Protein AF-0000000078254237 (afdb_homodimer)

InterPro domains:
  IPR004046 Glutathione S-transferase, C-terminal [PF14497] (49-131)
  IPR010987 Glutathione S-transferase, C-terminal-like [PS50405] (1-138)
  IPR036282 Glutathione S-transferase, C-terminal domain superfamily [SSF47616] (54-134)
  IPR050213 Glutathione S-transferase superfamily [PTHR11571] (55-134)

Organism: Caenorhabditis remanei (NCBI:txid31234)

Solvent-accessible surface area (backbone atoms only — not comparable to full-atom values): 15406 Å² total; per-residue (Å²): 124,76,42,64,46,82,91,69,73,31,46,28,40,74,77,50,100,86,42,70,40,65,17,56,57,53,42,49,48,52,50,29,55,74,71,61,20,48,54,93,43,72,68,44,34,51,49,33,64,69,54,24,38,67,60,47,40,43,68,71,26,48,48,57,50,51,49,52,50,39,58,65,32,55,92,48,93,34,70,50,80,93,44,80,30,43,31,41,54,42,41,51,54,50,52,53,54,48,37,60,56,36,54,84,61,80,46,69,88,34,63,58,51,49,51,51,50,54,56,53,59,64,35,78,84,48,32,59,68,65,53,49,60,63,49,50,49,98,125,80,40,66,50,74,94,66,79,31,48,31,40,74,77,51,100,85,42,70,39,66,17,55,58,53,41,49,50,53,51,28,55,72,69,62,19,47,54,93,43,72,68,44,33,50,49,31,63,70,55,24,38,66,60,48,40,43,66,70,26,49,49,56,49,50,51,52,51,41,58,65,33,56,93,49,93,36,70,49,81,94,44,82,30,44,30,43,53,42,40,52,54,50,53,53,54,49,37,59,55,35,54,83,61,80,46,69,89,33,62,59,50,48,50,50,48,54,56,54,60,64,36,79,86,47,32,59,66,63,52,50,58,63,46,51,50,99

Secondary structure (DSSP, 8-state):
--EE-STT--EEEE-SSS-EEESHHHHHHHHHHHTTTT-SSHHHHHHHHHH-HHHHHIIIIIHHHHHHHHHHHTT-SSSSTTS--HHHHHHHHHHHHHHHHS-GGGGTT-HHHHHHHHHHHT-TTTHHHHHHHHHT--/--EE-STT--EEEE-SSS-EEESHHHHHHHHHHHTTTT-SSHHHHHHHHHH-HHHHHIIIIIHHHHHHHHHHHTT-SSSSTTS--HHHHHHHHHHHHHHHHS-GGGGTT-HHHHHHHHHHHT-TTTHHHHHHHHHTT-

Radius of gyration: 19.79 Å; Cα contacts (8 Å, |Δi|>4): 311; chains: 2; bounding box: 40×59×44 Å

Sequence (276 aa):
MAGFNDDTKLPVMKINDTRTIIGVIDICRHIALQYGLYGSSSGDQEAIDEKECWNVFKEESLFPLLRKYEELLGEQRFMVGTQYSWADIALIEFLTRCQQCYDSFYLAHFERLRTFCQVFESLPHIRPYIQGRSDSFFMAGFNDDTKLPVMKINDTRTIIGVIDICRHIALQYGLYGSSSGDQEAIDEKECWNVFKEESLFPLLRKYEELLGEQRFMVGTQYSWADIALIEFLTRCQQCYDSFYLAHFERLRTFCQVFESLPHIRPYIQGRSDSFF

pLDDT: mean 81.09, std 18.87, range [22.78, 97.62]

Nearest PDB structures (foldseek):
  4bl7-assembly1_B  TM=4.835E-01  e=1.055E-04  Homo sapiens
  4bvx-assembly1_B  TM=4.814E-01  e=1.187E-04  Homo sapiens
  5aix-assembly2_D  TM=5.923E-01  e=6.190E-03  Homo sapiens
  5bmu-assembly1_A  TM=4.803E-01  e=1.793E-03  Homo sapiens
  3ee2-assembly1_B  TM=5.985E-01  e=1.117E-02  Homo sapiens

Foldseek 3Di:
DQDCDDDLSWTWDDPDPVDIDTFPVRVVVVVCVVVCNCDDDPVSNVVCVVVVVVVCCLVPPVVVVLVVVLVCCPVHLESDDDDHDPVLVVLLVVVLVVSHHDPPCSCVPRVSSVVSNVVQCPDVVCVCVSVVVSPVVD/DQDCDDDLSWTWDDPDPVDIDTFPVRVVVVVCVVVCNCDDDPVSNVVCVVVVVVVCCLVPPVVVVLVVVLVCCPVHLESDDDDHDPVLVVLLVVVLVVSHGDPPCSCVVRVSVVVSNVVQCPDVVCVCVSVVVSPVVD

Structure (mmCIF, N/CA/C/O backbone):
data_AF-0000000078254237-model_v1
#
loop_
_entity.id
_entity.type
_entity.pdbx_description
1 polymer 'Uncharacterized protein'
#
loop_
_atom_site.group_PDB
_atom_site.id
_atom_site.type_symbol
_atom_site.label_atom_id
_atom_site.label_alt_id
_atom_site.label_comp_id
_atom_site.label_asym_id
_atom_site.label_entity_id
_atom_site.label_seq_id
_atom_site.pdbx_PDB_ins_code
_atom_site.Cartn_x
_atom_site.Cartn_y
_atom_site.Cartn_z
_atom_site.occupancy
_atom_site.B_iso_or_equiv
_atom_site.auth_seq_id
_atom_site.auth_comp_id
_atom_site.auth_asym_id
_atom_site.auth_atom_id
_atom_site.pdbx_PDB_model_num
ATOM 1 N N . MET A 1 1 ? -24.922 11.547 1.159 1 26.97 1 MET A N 1
ATOM 2 C CA . MET A 1 1 ? -24.875 10.117 1.456 1 26.97 1 MET A CA 1
ATOM 3 C C . MET A 1 1 ? -23.672 9.461 0.768 1 26.97 1 MET A C 1
ATOM 5 O O . MET A 1 1 ? -23.578 9.477 -0.46 1 26.97 1 MET A O 1
ATOM 9 N N . ALA A 1 2 ? -22.453 9.664 1.246 1 38.19 2 ALA A N 1
ATOM 10 C CA . ALA A 1 2 ? -21.25 9.078 0.694 1 38.19 2 ALA A CA 1
ATOM 11 C C . ALA A 1 2 ? -21.406 7.574 0.498 1 38.19 2 ALA A C 1
ATOM 13 O O . ALA A 1 2 ? -21.609 6.832 1.463 1 38.19 2 ALA A O 1
ATOM 14 N N . GLY A 1 3 ? -22.234 7.113 -0.48 1 38.12 3 GLY A N 1
ATOM 15 C CA . GLY A 1 3 ? -22.578 5.715 -0.696 1 38.12 3 GLY A CA 1
ATOM 16 C C . GLY A 1 3 ? -21.531 4.977 -1.527 1 38.12 3 GLY A C 1
ATOM 17 O O . GLY A 1 3 ? -20.641 5.594 -2.098 1 38.12 3 GLY A O 1
ATOM 18 N N . PHE A 1 4 ? -21.109 3.781 -1.078 1 41.78 4 PHE A N 1
ATOM 19 C CA . PHE A 1 4 ? -20.328 2.842 -1.877 1 41.78 4 PHE A CA 1
ATOM 20 C C . PHE A 1 4 ? -21.031 2.545 -3.197 1 41.78 4 PHE A C 1
ATOM 22 O O . PHE A 1 4 ? -22.234 2.281 -3.221 1 41.78 4 PHE A O 1
ATOM 29 N N . ASN A 1 5 ? -20.906 3.371 -4.035 1 39.09 5 ASN A N 1
ATOM 30 C CA . ASN A 1 5 ? -21.562 2.926 -5.266 1 39.09 5 ASN A CA 1
ATOM 31 C C . ASN A 1 5 ? -21.141 1.505 -5.633 1 39.09 5 ASN A C 1
ATOM 33 O O . ASN A 1 5 ? -20.156 0.981 -5.105 1 39.09 5 ASN A O 1
ATOM 37 N N . ASP A 1 6 ? -21.625 1.043 -6.91 1 40.09 6 ASP A N 1
ATOM 38 C CA . ASP A 1 6 ? -21.672 -0.323 -7.426 1 40.09 6 ASP A CA 1
ATOM 39 C C . ASP A 1 6 ? -20.312 -1.004 -7.316 1 40.09 6 ASP A C 1
ATOM 41 O O . ASP A 1 6 ? -19.938 -1.488 -6.246 1 40.09 6 ASP A O 1
ATOM 45 N N . ASP A 1 7 ? -19.609 -1.24 -8.531 1 41.56 7 ASP A N 1
ATOM 46 C CA . ASP A 1 7 ? -18.688 -2.289 -8.953 1 41.56 7 ASP A CA 1
ATOM 47 C C . ASP A 1 7 ? -17.328 -2.115 -8.305 1 41.56 7 ASP A C 1
ATOM 49 O O . ASP A 1 7 ? -16.484 -3.021 -8.359 1 41.56 7 ASP A O 1
ATOM 53 N N . THR A 1 8 ? -16.891 -0.895 -8.047 1 49.12 8 THR A N 1
ATOM 54 C CA . THR A 1 8 ? -15.461 -0.692 -7.812 1 49.12 8 THR A CA 1
ATOM 55 C C . THR A 1 8 ? -15.156 -0.678 -6.316 1 49.12 8 THR A C 1
ATOM 57 O O . THR A 1 8 ? -13.992 -0.676 -5.914 1 49.12 8 THR A O 1
ATOM 60 N N . LYS A 1 9 ? -16.156 -1.091 -5.52 1 57.56 9 LYS A N 1
ATOM 61 C CA . LYS A 1 9 ? -16.047 -1.201 -4.07 1 57.56 9 LYS A CA 1
ATOM 62 C C . LYS A 1 9 ? -15.375 0.035 -3.475 1 57.56 9 LYS A C 1
ATOM 64 O O . LYS A 1 9 ? -14.859 -0.008 -2.354 1 57.56 9 LYS A O 1
ATOM 69 N N . LEU A 1 10 ? -15.305 1.117 -4.395 1 66 10 LEU A N 1
ATOM 70 C CA . LEU A 1 10 ? -14.664 2.305 -3.836 1 66 10 LEU A CA 1
ATOM 71 C C . LEU A 1 10 ? -15.711 3.309 -3.359 1 66 10 LEU A C 1
ATOM 73 O O . LEU A 1 10 ? -16.797 3.406 -3.938 1 66 10 LEU A O 1
ATOM 77 N N . PRO A 1 11 ? -15.484 4.055 -2.369 1 71.25 11 PRO A N 1
ATOM 78 C CA . PRO A 1 11 ? -16.375 5.121 -1.907 1 71.25 11 PRO A CA 1
ATOM 79 C C . PRO A 1 11 ? -16.609 6.195 -2.967 1 71.25 11 PRO A C 1
ATOM 81 O O . PRO A 1 11 ? -15.703 6.512 -3.738 1 71.25 11 PRO A O 1
ATOM 84 N N . VAL A 1 12 ? -17.875 6.656 -3.123 1 75.12 12 VAL A N 1
ATOM 85 C CA . VAL A 1 12 ? -18.234 7.668 -4.113 1 75.12 12 VAL A CA 1
ATOM 86 C C . VAL A 1 12 ? -18.891 8.859 -3.416 1 75.12 12 VAL A C 1
ATOM 88 O O . VAL A 1 12 ? -19.688 8.688 -2.486 1 75.12 12 VAL A O 1
ATOM 91 N N . MET A 1 13 ? -18.375 9.984 -3.793 1 79.94 13 MET A N 1
ATOM 92 C CA . MET A 1 13 ? -18.969 11.219 -3.297 1 79.94 13 MET A CA 1
ATOM 93 C C . MET A 1 13 ? -19.531 12.055 -4.445 1 79.94 13 MET A C 1
ATOM 95 O O . MET A 1 13 ? -18.797 12.445 -5.352 1 79.94 13 MET A O 1
ATOM 99 N N . LYS A 1 14 ? -20.938 12.25 -4.355 1 83.81 14 LYS A N 1
ATOM 100 C CA . LYS A 1 14 ? -21.578 13.117 -5.34 1 83.81 14 LYS A CA 1
ATOM 101 C C . LYS A 1 14 ? -21.422 14.594 -4.961 1 83.81 14 LYS A C 1
ATOM 103 O O . LYS A 1 14 ? -21.812 14.992 -3.861 1 83.81 14 LYS A O 1
ATOM 108 N N . ILE A 1 15 ? -20.672 15.312 -5.758 1 81.62 15 ILE A N 1
ATOM 109 C CA . ILE A 1 15 ? -20.453 16.734 -5.484 1 81.62 15 ILE A CA 1
ATOM 110 C C . ILE A 1 15 ? -21.641 17.531 -5.992 1 81.62 15 ILE A C 1
ATOM 112 O O . ILE A 1 15 ? -22.172 18.406 -5.285 1 81.62 15 ILE A O 1
ATOM 116 N N . ASN A 1 16 ? -21.984 17.281 -7.207 1 84.88 16 ASN A N 1
ATOM 117 C CA . ASN A 1 16 ? -23.172 17.844 -7.836 1 84.88 16 ASN A CA 1
ATOM 118 C C . ASN A 1 16 ? -23.719 16.922 -8.922 1 84.88 16 ASN A C 1
ATOM 120 O O . ASN A 1 16 ? -23.344 15.75 -8.992 1 84.88 16 ASN A O 1
ATOM 124 N N . ASP A 1 17 ? -24.688 17.406 -9.688 1 83.69 17 ASP A N 1
ATOM 125 C CA . ASP A 1 17 ? -25.391 16.578 -10.656 1 83.69 17 ASP A CA 1
ATOM 126 C C . ASP A 1 17 ? -24.438 16.078 -11.742 1 83.69 17 ASP A C 1
ATOM 128 O O . ASP A 1 17 ? -24.672 15.039 -12.359 1 83.69 17 ASP A O 1
ATOM 132 N N . THR A 1 18 ? -23.266 16.781 -11.852 1 85.25 18 THR A N 1
ATOM 133 C CA . THR A 1 18 ? -22.438 16.469 -13 1 85.25 18 THR A CA 1
ATOM 134 C C . THR A 1 18 ? -21.062 15.953 -12.555 1 85.25 18 THR A C 1
ATOM 136 O O . THR A 1 18 ? -20.281 15.461 -13.367 1 85.25 18 THR A O 1
ATOM 139 N N . ARG A 1 19 ? -20.828 16.125 -11.25 1 84.75 19 ARG A N 1
ATOM 140 C CA . ARG A 1 19 ? -19.469 15.773 -10.82 1 84.75 19 ARG A CA 1
ATOM 141 C C . ARG A 1 19 ? -19.5 14.766 -9.68 1 84.75 19 ARG A C 1
ATOM 143 O O . ARG A 1 19 ? -20.188 14.984 -8.672 1 84.75 19 ARG A O 1
ATOM 150 N N . THR A 1 20 ? -18.891 13.672 -9.945 1 85.88 20 THR A N 1
ATOM 151 C CA . THR A 1 20 ? -18.719 12.641 -8.922 1 85.88 20 THR A CA 1
ATOM 152 C C . THR A 1 20 ? -17.234 12.344 -8.688 1 85.88 20 THR A C 1
ATOM 154 O O . THR A 1 20 ? -16.453 12.297 -9.641 1 85.88 20 THR A O 1
ATOM 157 N N . ILE A 1 21 ? -16.906 12.359 -7.457 1 81.81 21 ILE A N 1
ATOM 158 C CA . ILE A 1 21 ? -15.547 11.992 -7.086 1 81.81 21 ILE A CA 1
ATOM 159 C C . ILE A 1 21 ? -15.508 10.531 -6.637 1 81.81 21 ILE A C 1
ATOM 161 O O . ILE A 1 21 ? -16.344 10.102 -5.832 1 81.81 21 ILE A O 1
ATOM 165 N N . ILE A 1 22 ? -14.57 9.836 -7.266 1 76.69 22 ILE A N 1
ATOM 166 C CA . ILE A 1 22 ? -14.469 8.414 -6.953 1 76.69 22 ILE A CA 1
ATOM 167 C C . ILE A 1 22 ? -13.125 8.133 -6.289 1 76.69 22 ILE A C 1
ATOM 169 O O . ILE A 1 22 ? -12.078 8.555 -6.785 1 76.69 22 ILE A O 1
ATOM 173 N N . GLY A 1 23 ? -13.203 7.457 -5.125 1 79.38 23 GLY A N 1
ATOM 174 C CA . GLY A 1 23 ? -11.992 7.016 -4.453 1 79.38 23 GLY A CA 1
ATOM 175 C C . GLY A 1 23 ? -11.719 7.758 -3.158 1 79.38 23 GLY A C 1
ATOM 176 O O . GLY A 1 23 ? -11.945 8.969 -3.072 1 79.38 23 GLY A O 1
ATOM 177 N N . VAL A 1 24 ? -11.203 7.062 -2.273 1 75.56 24 VAL A N 1
ATOM 178 C CA . VAL A 1 24 ? -11.008 7.582 -0.924 1 75.56 24 VAL A CA 1
ATOM 179 C C . VAL A 1 24 ? -10 8.727 -0.953 1 75.56 24 VAL A C 1
ATOM 181 O O . VAL A 1 24 ? -10.203 9.758 -0.303 1 75.56 24 VAL A O 1
ATOM 184 N N . ILE A 1 25 ? -8.969 8.617 -1.79 1 83.62 25 ILE A N 1
ATOM 185 C CA . ILE A 1 25 ? -7.906 9.609 -1.831 1 83.62 25 ILE A CA 1
ATOM 186 C C . ILE A 1 25 ? -8.422 10.891 -2.48 1 83.62 25 ILE A C 1
ATOM 188 O O . ILE A 1 25 ? -8.211 11.992 -1.953 1 83.62 25 ILE A O 1
ATOM 192 N N . ASP A 1 26 ? -9.117 10.742 -3.494 1 83.94 26 ASP A N 1
ATOM 193 C CA . ASP A 1 26 ? -9.648 11.906 -4.203 1 83.94 26 ASP A CA 1
ATOM 194 C C . ASP A 1 26 ? -10.734 12.602 -3.389 1 83.94 26 ASP A C 1
ATOM 196 O O . ASP A 1 26 ? -10.82 13.828 -3.383 1 83.94 26 ASP A O 1
ATOM 200 N N . ILE A 1 27 ? -11.516 11.812 -2.809 1 83.12 27 ILE A N 1
ATOM 201 C CA . ILE A 1 27 ? -12.555 12.359 -1.943 1 83.12 27 ILE A CA 1
ATOM 202 C C . ILE A 1 27 ? -11.914 13.141 -0.796 1 83.12 27 ILE A C 1
ATOM 204 O O . ILE A 1 27 ? -12.297 14.281 -0.518 1 83.12 27 ILE A O 1
ATOM 208 N N . CYS A 1 28 ? -10.945 12.57 -0.192 1 83.56 28 CYS A N 1
ATOM 209 C CA . CYS A 1 28 ? -10.25 13.219 0.914 1 83.56 28 CYS A CA 1
ATOM 210 C C . CYS A 1 28 ? -9.57 14.508 0.455 1 83.56 28 CYS A C 1
ATOM 212 O O . CYS A 1 28 ? -9.609 15.516 1.159 1 83.56 28 CYS A O 1
ATOM 214 N N . ARG A 1 29 ? -9.055 14.414 -0.656 1 86.81 29 ARG A N 1
ATOM 215 C CA . ARG A 1 29 ? -8.414 15.609 -1.203 1 86.81 29 ARG A CA 1
ATOM 216 C C . ARG A 1 29 ? -9.438 16.719 -1.427 1 86.81 29 ARG A C 1
ATOM 218 O O . ARG A 1 29 ? -9.172 17.891 -1.111 1 86.81 29 ARG A O 1
ATOM 225 N N . HIS A 1 30 ? -10.5 16.328 -1.992 1 87.81 30 HIS A N 1
ATOM 226 C CA . HIS A 1 30 ? -11.562 17.297 -2.24 1 87.81 30 HIS A CA 1
ATOM 227 C C . HIS A 1 30 ? -12.039 17.938 -0.94 1 87.81 30 HIS A C 1
ATOM 229 O O . HIS A 1 30 ? -12.219 19.156 -0.874 1 87.81 30 HIS A O 1
ATOM 235 N N . ILE A 1 31 ? -12.258 17.188 0.005 1 85.06 31 ILE A N 1
ATOM 236 C CA . ILE A 1 31 ? -12.695 17.672 1.312 1 85.06 31 ILE A CA 1
ATOM 237 C C . ILE A 1 31 ? -11.641 18.594 1.91 1 85.06 31 ILE A C 1
ATOM 239 O O . ILE A 1 31 ? -11.961 19.641 2.465 1 85.06 31 ILE A O 1
ATOM 243 N N . ALA A 1 32 ? -10.414 18.219 1.794 1 85.38 32 ALA A N 1
ATOM 244 C CA . ALA A 1 32 ? -9.32 19.047 2.295 1 85.38 32 ALA A CA 1
ATOM 245 C C . ALA A 1 32 ? -9.32 20.422 1.631 1 85.38 32 ALA A C 1
ATOM 247 O O . ALA A 1 32 ? -9.078 21.438 2.289 1 85.38 32 ALA A O 1
ATOM 248 N N . LEU A 1 33 ? -9.57 20.422 0.386 1 84.44 33 LEU A N 1
ATOM 249 C CA . LEU A 1 33 ? -9.656 21.688 -0.353 1 84.44 33 LEU A CA 1
ATOM 250 C C . LEU A 1 33 ? -10.773 22.562 0.199 1 84.44 33 LEU A C 1
ATOM 252 O O . LEU A 1 33 ? -10.602 23.766 0.353 1 84.44 33 LEU A O 1
ATOM 256 N N . GLN A 1 34 ? -11.805 21.953 0.549 1 87.06 34 GLN A N 1
ATOM 257 C CA . GLN A 1 34 ? -12.969 22.688 1.024 1 87.06 34 GLN A CA 1
ATOM 258 C C . GLN A 1 34 ? -12.75 23.219 2.439 1 87.06 34 GLN A C 1
ATOM 260 O O . GLN A 1 34 ? -13.297 24.25 2.812 1 87.06 34 GLN A O 1
ATOM 265 N N . TYR A 1 35 ? -11.961 22.594 3.119 1 88 35 TYR A N 1
ATOM 266 C CA . TYR A 1 35 ? -11.773 22.953 4.523 1 88 35 TYR A CA 1
ATOM 267 C C . TYR A 1 35 ? -10.523 23.797 4.707 1 88 35 TYR A C 1
ATOM 269 O O . TYR A 1 35 ? -10.062 24 5.832 1 88 35 TYR A O 1
ATOM 277 N N . GLY A 1 36 ? -9.859 24.234 3.672 1 87.75 36 GLY A N 1
ATOM 278 C CA . GLY A 1 36 ? -8.742 25.156 3.748 1 87.75 36 GLY A CA 1
ATOM 279 C C . GLY A 1 36 ? -7.434 24.484 4.117 1 87.75 36 GLY A C 1
ATOM 280 O O . GLY A 1 36 ? -6.543 25.109 4.684 1 87.75 36 GLY A O 1
ATOM 281 N N . LEU A 1 37 ? -7.336 23.281 3.803 1 91.12 37 LEU A N 1
ATOM 282 C CA . LEU A 1 37 ? -6.148 22.516 4.16 1 91.12 37 LEU A CA 1
ATOM 283 C C . LEU A 1 37 ? -5.188 22.422 2.98 1 91.12 37 LEU A C 1
ATOM 285 O O . LEU A 1 37 ? -4.297 21.562 2.973 1 91.12 37 LEU A O 1
ATOM 289 N N . TYR A 1 38 ? -5.371 23.219 2.002 1 90.06 38 TYR A N 1
ATOM 290 C CA . TYR A 1 38 ? -4.508 23.172 0.827 1 90.06 38 TYR A CA 1
ATOM 291 C C . TYR A 1 38 ? -3.568 24.375 0.78 1 90.06 38 TYR A C 1
ATOM 293 O O . TYR A 1 38 ? -2.98 24.656 -0.262 1 90.06 38 TYR A O 1
ATOM 301 N N . GLY A 1 39 ? -3.414 25 1.914 1 85.81 39 GLY A N 1
ATOM 302 C CA . GLY A 1 39 ? -2.482 26.109 1.987 1 85.81 39 GLY A CA 1
ATOM 303 C C . GLY A 1 39 ? -3.111 27.438 1.612 1 85.81 39 GLY A C 1
ATOM 304 O O . GLY A 1 39 ? -4.199 27.484 1.033 1 85.81 39 GLY A O 1
ATOM 305 N N . SER A 1 40 ? -2.381 28.531 1.976 1 85.38 40 SER A N 1
ATOM 306 C CA . SER A 1 40 ? -2.93 29.875 1.792 1 85.38 40 SER A CA 1
ATOM 307 C C . SER A 1 40 ? -2.264 30.578 0.62 1 85.38 40 SER A C 1
ATOM 309 O O . SER A 1 40 ? -2.736 31.625 0.174 1 85.38 40 SER A O 1
ATOM 311 N N . SER A 1 41 ? -1.188 30.031 0.036 1 91.38 41 SER A N 1
ATOM 312 C CA . SER A 1 41 ? -0.454 30.641 -1.068 1 91.38 41 SER A CA 1
ATOM 313 C C . SER A 1 41 ? -0.262 29.656 -2.217 1 91.38 41 SER A C 1
ATOM 315 O O . SER A 1 41 ? -0.383 28.438 -2.027 1 91.38 41 SER A O 1
ATOM 317 N N . SER A 1 42 ? -0.003 30.266 -3.402 1 91.94 42 SER A N 1
ATOM 318 C CA . SER A 1 42 ? 0.291 29.422 -4.551 1 91.94 42 SER A CA 1
ATOM 319 C C . SER A 1 42 ? 1.524 28.562 -4.305 1 91.94 42 SER A C 1
ATOM 321 O O . SER A 1 42 ? 1.579 27.406 -4.734 1 91.94 42 SER A O 1
ATOM 323 N N . GLY A 1 43 ? 2.463 29.156 -3.631 1 93.75 43 GLY A N 1
ATOM 324 C CA . GLY A 1 43 ? 3.656 28.406 -3.279 1 93.75 43 GLY A CA 1
ATOM 325 C C . GLY A 1 43 ? 3.373 27.219 -2.367 1 93.75 43 GLY A C 1
ATOM 326 O O . GLY A 1 43 ? 3.889 26.125 -2.586 1 93.75 43 GLY A O 1
ATOM 327 N N . ASP A 1 44 ? 2.504 27.453 -1.42 1 92.88 44 ASP A N 1
ATOM 328 C CA . ASP A 1 44 ? 2.115 26.375 -0.509 1 92.88 44 ASP A CA 1
ATOM 329 C C . ASP A 1 44 ? 1.362 25.281 -1.249 1 92.88 44 ASP A C 1
ATOM 331 O O . ASP A 1 44 ? 1.604 24.094 -1.018 1 92.88 44 ASP A O 1
ATOM 335 N N . GLN A 1 45 ? 0.484 25.703 -2.092 1 92.12 45 GLN A N 1
ATOM 336 C CA . GLN A 1 45 ? -0.326 24.75 -2.838 1 92.12 45 GLN A CA 1
ATOM 337 C C . GLN A 1 45 ? 0.546 23.859 -3.719 1 92.12 45 GLN A C 1
ATOM 339 O O . GLN A 1 45 ? 0.335 22.656 -3.789 1 92.12 45 GLN A O 1
ATOM 344 N N . GLU A 1 46 ? 1.492 24.469 -4.34 1 94.62 46 GLU A N 1
ATOM 345 C CA . GLU A 1 46 ? 2.424 23.703 -5.164 1 94.62 46 GLU A CA 1
ATOM 346 C C . GLU A 1 46 ? 3.234 22.719 -4.32 1 94.62 46 GLU A C 1
ATOM 348 O O . GLU A 1 46 ? 3.443 21.578 -4.723 1 94.62 46 GLU A O 1
ATOM 353 N N . ALA A 1 47 ? 3.664 23.203 -3.238 1 95.69 47 ALA A N 1
ATOM 354 C CA . ALA A 1 47 ? 4.445 22.359 -2.34 1 95.69 47 ALA A CA 1
ATOM 355 C C . ALA A 1 47 ? 3.617 21.172 -1.832 1 95.69 47 ALA A C 1
ATOM 357 O O . ALA A 1 47 ? 4.113 20.047 -1.741 1 95.69 47 ALA A O 1
ATOM 358 N N . ILE A 1 48 ? 2.4 21.453 -1.504 1 95.38 48 ILE A N 1
ATOM 359 C CA . ILE A 1 48 ? 1.496 20.406 -1.024 1 95.38 48 ILE A CA 1
ATOM 360 C C . ILE A 1 48 ? 1.294 19.359 -2.113 1 95.38 48 ILE A C 1
ATOM 362 O O . ILE A 1 48 ? 1.363 18.156 -1.846 1 95.38 48 ILE A O 1
ATOM 366 N N . ASP A 1 49 ? 1.118 19.766 -3.334 1 93.06 49 ASP A N 1
ATOM 367 C CA . ASP A 1 49 ? 0.949 18.828 -4.445 1 93.06 49 ASP A CA 1
ATOM 368 C C . ASP A 1 49 ? 2.205 17.984 -4.652 1 93.06 49 ASP A C 1
ATOM 370 O O . ASP A 1 49 ? 2.115 16.781 -4.922 1 93.06 49 ASP A O 1
ATOM 374 N N . GLU A 1 50 ? 3.289 18.609 -4.492 1 95.12 50 GLU A N 1
ATOM 375 C CA . GLU A 1 50 ? 4.562 17.922 -4.691 1 95.12 50 GLU A CA 1
ATOM 376 C C . GLU A 1 50 ? 4.801 16.875 -3.609 1 95.12 50 GLU A C 1
ATOM 378 O O . GLU A 1 50 ? 5.379 15.82 -3.877 1 95.12 50 GLU A O 1
ATOM 383 N N . LYS A 1 51 ? 4.312 17.156 -2.445 1 95.44 51 LYS A N 1
ATOM 384 C CA . LYS A 1 51 ? 4.637 16.297 -1.305 1 95.44 51 LYS A CA 1
ATOM 385 C C . LYS A 1 51 ? 3.496 15.328 -0.999 1 95.44 51 LYS A C 1
ATOM 387 O O . LYS A 1 51 ? 3.594 14.516 -0.077 1 95.44 51 LYS A O 1
ATOM 392 N N . GLU A 1 52 ? 2.475 15.453 -1.755 1 95.25 52 GLU A N 1
ATOM 393 C CA . GLU A 1 52 ? 1.342 14.57 -1.505 1 95.25 52 GLU A CA 1
ATOM 394 C C . GLU A 1 52 ? 1.733 13.109 -1.686 1 95.25 52 GLU A C 1
ATOM 396 O O . GLU A 1 52 ? 2.021 12.672 -2.801 1 95.25 52 GLU A O 1
ATOM 401 N N . CYS A 1 53 ? 1.703 12.383 -0.681 1 95.81 53 CYS A N 1
ATOM 402 C CA . CYS A 1 53 ? 2.336 11.07 -0.577 1 95.81 53 CYS A CA 1
ATOM 403 C C . CYS A 1 53 ? 1.679 10.07 -1.52 1 95.81 53 CYS A C 1
ATOM 405 O O . CYS A 1 53 ? 2.357 9.234 -2.115 1 95.81 53 CYS A O 1
ATOM 407 N N . TRP A 1 54 ? 0.404 10.102 -1.696 1 93.56 54 TRP A N 1
ATOM 408 C CA . TRP A 1 54 ? -0.302 9.117 -2.512 1 93.56 54 TRP A CA 1
ATOM 409 C C . TRP A 1 54 ? 0.118 9.219 -3.975 1 93.56 54 TRP A C 1
ATOM 411 O O . TRP A 1 54 ? 0.292 8.203 -4.652 1 93.56 54 TRP A O 1
ATOM 421 N N . ASN A 1 55 ? 0.246 10.453 -4.391 1 92.44 55 ASN A N 1
ATOM 422 C CA . ASN A 1 55 ? 0.702 10.648 -5.762 1 92.44 55 ASN A CA 1
ATOM 423 C C . ASN A 1 55 ? 2.168 10.258 -5.926 1 92.44 55 ASN A C 1
ATOM 425 O O . ASN A 1 55 ? 2.545 9.641 -6.922 1 92.44 55 ASN A O 1
ATOM 429 N N . VAL A 1 56 ? 2.957 10.648 -4.996 1 95.69 56 VAL A N 1
ATOM 430 C CA . VAL A 1 56 ? 4.375 10.297 -5.031 1 95.69 56 VAL A CA 1
ATOM 431 C C . VAL A 1 56 ? 4.527 8.773 -4.992 1 95.69 56 VAL A C 1
ATOM 433 O O . VAL A 1 56 ? 5.273 8.203 -5.789 1 95.69 56 VAL A O 1
ATOM 436 N N . PHE A 1 57 ? 3.812 8.133 -4.16 1 96.25 57 PHE A N 1
ATOM 437 C CA . PHE A 1 57 ? 3.824 6.68 -4.055 1 96.25 57 PHE A CA 1
ATOM 438 C C . PHE A 1 57 ? 3.414 6.039 -5.375 1 96.25 57 PHE A C 1
ATOM 440 O O . PHE A 1 57 ? 4.078 5.117 -5.855 1 96.25 57 PHE A O 1
ATOM 447 N N . LYS A 1 58 ? 2.34 6.477 -5.934 1 94 58 LYS A N 1
ATOM 448 C CA . LYS A 1 58 ? 1.818 5.91 -7.176 1 94 58 LYS A CA 1
ATOM 449 C C . LYS A 1 58 ? 2.861 5.969 -8.289 1 94 58 LYS A C 1
ATOM 451 O O . LYS A 1 58 ? 3.15 4.957 -8.93 1 94 58 LYS A O 1
ATOM 456 N N . GLU A 1 59 ? 3.482 7.125 -8.398 1 94.5 59 GLU A N 1
ATOM 457 C CA . GLU A 1 59 ? 4.363 7.375 -9.531 1 94.5 59 GLU A CA 1
ATOM 458 C C . GLU A 1 59 ? 5.75 6.785 -9.297 1 94.5 59 GLU A C 1
ATOM 460 O O . GLU A 1 59 ? 6.367 6.25 -10.219 1 94.5 59 GLU A O 1
ATOM 465 N N . GLU A 1 60 ? 6.184 6.773 -8.062 1 96.56 60 GLU A N 1
ATOM 466 C CA . GLU A 1 60 ? 7.582 6.438 -7.824 1 96.56 60 GLU A CA 1
ATOM 467 C C . GLU A 1 60 ? 7.727 5.02 -7.277 1 96.56 60 GLU A C 1
ATOM 469 O O . GLU A 1 60 ? 8.82 4.457 -7.281 1 96.56 60 GLU A O 1
ATOM 474 N N . SER A 1 61 ? 6.688 4.496 -6.84 1 96.88 61 SER A N 1
ATOM 475 C CA . SER A 1 61 ? 6.789 3.201 -6.176 1 96.88 61 SER A CA 1
ATOM 476 C C . SER A 1 61 ? 5.883 2.168 -6.832 1 96.88 61 SER A C 1
ATOM 478 O O . SER A 1 61 ? 6.359 1.166 -7.367 1 96.88 61 SER A O 1
ATOM 480 N N . LEU A 1 62 ? 4.602 2.469 -6.914 1 96.06 62 LEU A N 1
ATOM 481 C CA . LEU A 1 62 ? 3.627 1.479 -7.355 1 96.06 62 LEU A CA 1
ATOM 482 C C . LEU A 1 62 ? 3.814 1.148 -8.836 1 96.06 62 LEU A C 1
ATOM 484 O O . LEU A 1 62 ? 3.914 -0.023 -9.203 1 96.06 62 LEU A O 1
ATOM 488 N N . PHE A 1 63 ? 3.898 2.15 -9.68 1 96.38 63 PHE A N 1
ATOM 489 C CA . PHE A 1 63 ? 3.953 1.9 -11.117 1 96.38 63 PHE A CA 1
ATOM 490 C C . PHE A 1 63 ? 5.23 1.157 -11.492 1 96.38 63 PHE A C 1
ATOM 492 O O . PHE A 1 63 ? 5.191 0.181 -12.242 1 96.38 63 PHE A O 1
ATOM 499 N N . PRO A 1 64 ? 6.371 1.576 -10.906 1 97.38 64 PRO A N 1
ATOM 500 C CA . PRO A 1 64 ? 7.57 0.782 -11.188 1 97.38 64 PRO A CA 1
ATOM 501 C C . PRO A 1 64 ? 7.438 -0.67 -10.734 1 97.38 64 PRO A C 1
ATOM 503 O O . PRO A 1 64 ? 7.891 -1.582 -11.43 1 97.38 64 PRO A O 1
ATOM 506 N N . LEU A 1 65 ? 6.855 -0.908 -9.633 1 97.44 65 LEU A N 1
ATOM 507 C CA . LEU A 1 65 ? 6.652 -2.264 -9.141 1 97.44 65 LEU A CA 1
ATOM 508 C C . LEU A 1 65 ? 5.734 -3.051 -10.07 1 97.44 65 LEU A C 1
ATOM 510 O O . LEU A 1 65 ? 6.008 -4.211 -10.383 1 97.44 65 LEU A O 1
ATOM 514 N N . LEU A 1 66 ? 4.648 -2.432 -10.477 1 96.88 66 LEU A N 1
ATOM 515 C CA . LEU A 1 66 ? 3.701 -3.096 -11.367 1 96.88 66 LEU A CA 1
ATOM 516 C C . LEU A 1 66 ? 4.363 -3.459 -12.688 1 96.88 66 LEU A C 1
ATOM 518 O O . LEU A 1 66 ? 4.082 -4.516 -13.258 1 96.88 66 LEU A O 1
ATOM 522 N N . ARG A 1 67 ? 5.203 -2.566 -13.125 1 97.31 67 ARG A N 1
ATOM 523 C CA . ARG A 1 67 ? 5.941 -2.865 -14.344 1 97.31 67 ARG A CA 1
ATOM 524 C C . ARG A 1 67 ? 6.816 -4.102 -14.164 1 97.31 67 ARG A C 1
ATOM 526 O O . ARG A 1 67 ? 6.887 -4.953 -15.055 1 97.31 67 ARG A O 1
ATOM 533 N N . LYS A 1 68 ? 7.461 -4.164 -13.07 1 97.44 68 LYS A N 1
ATOM 534 C CA . LYS A 1 68 ? 8.297 -5.32 -12.758 1 97.44 68 LYS A CA 1
ATOM 535 C C . LYS A 1 68 ? 7.492 -6.613 -12.789 1 97.44 68 LYS A C 1
ATOM 537 O O . LYS A 1 68 ? 7.898 -7.59 -13.414 1 97.44 68 LYS A O 1
ATOM 542 N N . TYR A 1 69 ? 6.316 -6.621 -12.211 1 97.62 69 TYR A N 1
ATOM 543 C CA . TYR A 1 69 ? 5.527 -7.844 -12.117 1 97.62 69 TYR A CA 1
ATOM 544 C C . TYR A 1 69 ? 4.824 -8.141 -13.438 1 97.62 69 TYR A C 1
ATOM 546 O O . TYR A 1 69 ? 4.543 -9.297 -13.75 1 97.62 69 TYR A O 1
ATOM 554 N N . GLU A 1 70 ? 4.535 -7.051 -14.156 1 97 70 GLU A N 1
ATOM 555 C CA . GLU A 1 70 ? 4.062 -7.246 -15.523 1 97 70 GLU A CA 1
ATOM 556 C C . GLU A 1 70 ? 5.074 -8.039 -16.344 1 97 70 GLU A C 1
ATOM 558 O O . GLU A 1 70 ? 4.703 -8.961 -17.078 1 97 70 GLU A O 1
ATOM 563 N N . GLU A 1 71 ? 6.285 -7.719 -16.156 1 96.12 71 GLU A N 1
ATOM 564 C CA . GLU A 1 71 ? 7.367 -8.383 -16.875 1 96.12 71 GLU A CA 1
ATOM 565 C C . GLU A 1 71 ? 7.613 -9.789 -16.344 1 96.12 71 GLU A C 1
ATOM 567 O O . GLU A 1 71 ? 7.844 -10.719 -17.109 1 96.12 71 GLU A O 1
ATOM 572 N N . LEU A 1 72 ? 7.562 -9.969 -15.055 1 95.38 72 LEU A N 1
ATOM 573 C CA . LEU A 1 72 ? 7.785 -11.266 -14.43 1 95.38 72 LEU A CA 1
ATOM 574 C C . LEU A 1 72 ? 6.719 -12.266 -14.852 1 95.38 72 LEU A C 1
ATOM 576 O O . LEU A 1 72 ? 7.012 -13.453 -15.031 1 95.38 72 LEU A O 1
ATOM 580 N N . LEU A 1 73 ? 5.496 -11.812 -14.93 1 94.69 73 LEU A N 1
ATOM 581 C CA . LEU A 1 73 ? 4.414 -12.688 -15.359 1 94.69 73 LEU A CA 1
ATOM 582 C C . LEU A 1 73 ? 4.617 -13.125 -16.812 1 94.69 73 LEU A C 1
ATOM 584 O O . LEU A 1 73 ? 4.422 -14.297 -17.141 1 94.69 73 LEU A O 1
ATOM 588 N N . GLY A 1 74 ? 5.008 -12.047 -17.625 1 92.19 74 GLY A N 1
ATOM 589 C CA . GLY A 1 74 ? 5.152 -12.391 -19.031 1 92.19 74 GLY A CA 1
ATOM 590 C C . GLY A 1 74 ? 3.91 -13.039 -19.625 1 92.19 74 GLY A C 1
ATOM 591 O O . GLY A 1 74 ? 2.807 -12.5 -19.5 1 92.19 74 GLY A O 1
ATOM 592 N N . GLU A 1 75 ? 4.145 -14.211 -20.25 1 89.69 75 GLU A N 1
ATOM 593 C CA . GLU A 1 75 ? 3.027 -14.938 -20.844 1 89.69 75 GLU A CA 1
ATOM 594 C C . GLU A 1 75 ? 2.629 -16.141 -19.984 1 89.69 75 GLU A C 1
ATOM 596 O O . GLU A 1 75 ? 1.828 -16.969 -20.406 1 89.69 75 GLU A O 1
ATOM 601 N N . GLN A 1 76 ? 3.176 -16.125 -18.797 1 90 76 GLN A N 1
ATOM 602 C CA . GLN A 1 76 ? 2.932 -17.266 -17.938 1 90 76 GLN A CA 1
ATOM 603 C C . GLN A 1 76 ? 1.647 -17.078 -17.125 1 90 76 GLN A C 1
ATOM 605 O O . GLN A 1 76 ? 1.266 -15.961 -16.797 1 90 76 GLN A O 1
ATOM 610 N N . ARG A 1 77 ? 1.087 -18.25 -16.812 1 89.56 77 ARG A N 1
ATOM 611 C CA . ARG A 1 77 ? -0.134 -18.234 -16.016 1 89.56 77 ARG A CA 1
ATOM 612 C C . ARG A 1 77 ? 0.185 -18.109 -14.531 1 89.56 77 ARG A C 1
ATOM 614 O O . ARG A 1 77 ? -0.574 -17.5 -13.781 1 89.56 77 ARG A O 1
ATOM 621 N N . PHE A 1 78 ? 1.339 -18.781 -14.203 1 93.25 78 PHE A N 1
ATOM 622 C CA . PHE A 1 78 ? 1.752 -18.812 -12.805 1 93.25 78 PHE A CA 1
ATOM 623 C C . PHE A 1 78 ? 3.029 -18.016 -12.594 1 93.25 78 PHE A C 1
ATOM 625 O O . PHE A 1 78 ? 3.885 -17.953 -13.477 1 93.25 78 PHE A O 1
ATOM 632 N N . MET A 1 79 ? 3.16 -17.453 -11.43 1 95.25 79 MET A N 1
ATOM 633 C CA . MET A 1 79 ? 4.367 -16.703 -11.125 1 95.25 79 MET A CA 1
ATOM 634 C C . MET A 1 79 ? 5.586 -17.609 -11.078 1 95.25 79 MET A C 1
ATOM 636 O O . MET A 1 79 ? 6.68 -17.219 -11.5 1 95.25 79 MET A O 1
ATOM 640 N N . VAL A 1 80 ? 5.355 -18.766 -10.492 1 94.75 80 VAL A N 1
ATOM 641 C CA . VAL A 1 80 ? 6.453 -19.719 -10.352 1 94.75 80 VAL A CA 1
ATOM 642 C C . VAL A 1 80 ? 5.969 -21.109 -10.719 1 94.75 80 VAL A C 1
ATOM 644 O O . VAL A 1 80 ? 4.938 -21.578 -10.219 1 94.75 80 VAL A O 1
ATOM 647 N N . GLY A 1 81 ? 6.66 -21.734 -11.562 1 91.25 81 GLY A N 1
ATOM 648 C CA . GLY A 1 81 ? 6.398 -23.125 -11.867 1 91.25 81 GLY A CA 1
ATOM 649 C C . GLY A 1 81 ? 5.133 -23.344 -12.68 1 91.25 81 GLY A C 1
ATOM 650 O O . GLY A 1 81 ? 4.859 -22.578 -13.617 1 91.25 81 GLY A O 1
ATOM 651 N N . THR A 1 82 ? 4.398 -24.5 -12.273 1 91.62 82 THR A N 1
ATOM 652 C CA . THR A 1 82 ? 3.268 -24.922 -13.094 1 91.62 82 THR A CA 1
ATOM 653 C C . THR A 1 82 ? 1.985 -24.969 -12.266 1 91.62 82 THR A C 1
ATOM 655 O O . THR A 1 82 ? 0.982 -25.531 -12.695 1 91.62 82 THR A O 1
ATOM 658 N N . GLN A 1 83 ? 2.025 -24.375 -11.117 1 90.5 83 GLN A N 1
ATOM 659 C CA . GLN A 1 83 ? 0.857 -24.344 -10.242 1 90.5 83 GLN A CA 1
ATOM 660 C C . GLN A 1 83 ? 0.816 -23.062 -9.414 1 90.5 83 GLN A C 1
ATOM 662 O O . GLN A 1 83 ? 1.837 -22.406 -9.25 1 90.5 83 GLN A O 1
ATOM 667 N N . TYR A 1 84 ? -0.386 -22.828 -8.961 1 91.25 84 TYR A N 1
ATOM 668 C CA . TYR A 1 84 ? -0.525 -21.672 -8.078 1 91.25 84 TYR A CA 1
ATOM 669 C C . TYR A 1 84 ? 0.312 -21.859 -6.82 1 91.25 84 TYR A C 1
ATOM 671 O O . TYR A 1 84 ? 0.375 -22.953 -6.258 1 91.25 84 TYR A O 1
ATOM 679 N N . SER A 1 85 ? 0.942 -20.812 -6.496 1 93.44 85 SER A N 1
ATOM 680 C CA . SER A 1 85 ? 1.764 -20.812 -5.289 1 93.44 85 SER A CA 1
ATOM 681 C C . SER A 1 85 ? 1.527 -19.562 -4.461 1 93.44 85 SER A C 1
ATOM 683 O O . SER A 1 85 ? 0.679 -18.734 -4.805 1 93.44 85 SER A O 1
ATOM 685 N N . TRP A 1 86 ? 2.207 -19.422 -3.396 1 94.06 86 TRP A N 1
ATOM 686 C CA . TRP A 1 86 ? 2.152 -18.25 -2.541 1 94.06 86 TRP A CA 1
ATOM 687 C C . TRP A 1 86 ? 2.484 -16.984 -3.332 1 94.06 86 TRP A C 1
ATOM 689 O O . TRP A 1 86 ? 1.916 -15.922 -3.082 1 94.06 86 TRP A O 1
ATOM 699 N N . ALA A 1 87 ? 3.365 -17.141 -4.328 1 95.5 87 ALA A N 1
ATOM 700 C CA . ALA A 1 87 ? 3.732 -15.977 -5.133 1 95.5 87 ALA A CA 1
ATOM 701 C C . ALA A 1 87 ? 2.516 -15.391 -5.844 1 95.5 87 ALA A C 1
ATOM 703 O O . ALA A 1 87 ? 2.367 -14.172 -5.93 1 95.5 87 ALA A O 1
ATOM 704 N N . ASP A 1 88 ? 1.659 -16.25 -6.254 1 94.56 88 ASP A N 1
ATOM 705 C CA . ASP A 1 88 ? 0.449 -15.805 -6.934 1 94.56 88 ASP A CA 1
ATOM 706 C C . ASP A 1 88 ? -0.534 -15.18 -5.949 1 94.56 88 ASP A C 1
ATOM 708 O O . ASP A 1 88 ? -1.092 -14.109 -6.215 1 94.56 88 ASP A O 1
ATOM 712 N N . ILE A 1 89 ? -0.727 -15.797 -4.867 1 91.5 89 ILE A N 1
ATOM 713 C CA . ILE A 1 89 ? -1.68 -15.359 -3.854 1 91.5 89 ILE A CA 1
ATOM 714 C C . ILE A 1 89 ? -1.244 -14.008 -3.289 1 91.5 89 ILE A C 1
ATOM 716 O O . ILE A 1 89 ? -2.064 -13.102 -3.127 1 91.5 89 ILE A O 1
ATOM 720 N N . ALA A 1 90 ? 0.019 -13.898 -3.021 1 93.62 90 ALA A N 1
ATOM 721 C CA . ALA A 1 90 ? 0.556 -12.648 -2.5 1 93.62 90 ALA A CA 1
ATOM 722 C C . ALA A 1 90 ? 0.336 -11.5 -3.486 1 93.62 90 ALA A C 1
ATOM 724 O O . ALA A 1 90 ? -0.028 -10.391 -3.09 1 93.62 90 ALA A O 1
ATOM 725 N N . LEU A 1 91 ? 0.535 -11.781 -4.75 1 95.25 91 LEU A N 1
ATOM 726 C CA . LEU A 1 91 ? 0.379 -10.75 -5.77 1 95.25 91 LEU A CA 1
ATOM 727 C C . LEU A 1 91 ? -1.08 -10.32 -5.891 1 95.25 91 LEU A C 1
ATOM 729 O O . LEU A 1 91 ? -1.38 -9.125 -5.938 1 95.25 91 LEU A O 1
ATOM 733 N N . ILE A 1 92 ? -1.944 -11.281 -5.895 1 91.44 92 ILE A N 1
ATOM 734 C CA . ILE A 1 92 ? -3.359 -10.953 -6.027 1 91.44 92 ILE A CA 1
ATOM 735 C C . ILE A 1 92 ? -3.82 -10.156 -4.809 1 91.44 92 ILE A C 1
ATOM 737 O O . ILE A 1 92 ? -4.594 -9.203 -4.938 1 91.44 92 ILE A O 1
ATOM 741 N N . GLU A 1 93 ? -3.439 -10.578 -3.664 1 87.19 93 GLU A N 1
ATOM 742 C CA . GLU A 1 93 ? -3.795 -9.852 -2.447 1 87.19 93 GLU A CA 1
ATOM 743 C C . GLU A 1 93 ? -3.281 -8.414 -2.486 1 87.19 93 GLU A C 1
ATOM 745 O O . GLU A 1 93 ? -3.996 -7.484 -2.111 1 87.19 93 GLU A O 1
ATOM 750 N N . PHE A 1 94 ? -2.096 -8.234 -2.918 1 92.56 94 PHE A N 1
ATOM 751 C CA . PHE A 1 94 ? -1.49 -6.914 -3.047 1 92.56 94 PHE A CA 1
ATOM 752 C C . PHE A 1 94 ? -2.283 -6.047 -4.016 1 92.56 94 PHE A C 1
ATOM 754 O O . PHE A 1 94 ? -2.643 -4.91 -3.691 1 92.56 94 PHE A O 1
ATOM 761 N N . LEU A 1 95 ? -2.604 -6.566 -5.133 1 91.44 95 LEU A N 1
ATOM 762 C CA . LEU A 1 95 ? -3.326 -5.824 -6.164 1 91.44 95 LEU A CA 1
ATOM 763 C C . LEU A 1 95 ? -4.73 -5.469 -5.688 1 91.44 95 LEU A C 1
ATOM 765 O O . LEU A 1 95 ? -5.238 -4.391 -6.004 1 91.44 95 LEU A O 1
ATOM 769 N N . THR A 1 96 ? -5.297 -6.332 -4.941 1 84.12 96 THR A N 1
ATOM 770 C CA . THR A 1 96 ? -6.625 -6.078 -4.395 1 84.12 96 THR A CA 1
ATOM 771 C C . THR A 1 96 ? -6.586 -4.922 -3.396 1 84.12 96 THR A C 1
ATOM 773 O O . THR A 1 96 ? -7.484 -4.078 -3.383 1 84.12 96 THR A O 1
ATOM 776 N N . ARG A 1 97 ? -5.613 -4.883 -2.641 1 84.25 97 ARG A N 1
ATOM 777 C CA . ARG A 1 97 ? -5.453 -3.785 -1.693 1 84.25 97 ARG A CA 1
ATOM 778 C C . ARG A 1 97 ? -5.223 -2.465 -2.42 1 84.25 97 ARG A C 1
ATOM 780 O O . ARG A 1 97 ? -5.758 -1.429 -2.018 1 84.25 97 ARG A O 1
ATOM 787 N N . CYS A 1 98 ? -4.43 -2.49 -3.484 1 88.44 98 CYS A N 1
ATOM 788 C CA . CYS A 1 98 ? -4.188 -1.286 -4.273 1 88.44 98 CYS A CA 1
ATOM 789 C C . CYS A 1 98 ? -5.48 -0.772 -4.895 1 88.44 98 CYS A C 1
ATOM 791 O O . CYS A 1 98 ? -5.68 0.438 -5.008 1 88.44 98 CYS A O 1
ATOM 793 N N . GLN A 1 99 ? -6.32 -1.64 -5.219 1 81.44 99 GLN A N 1
ATOM 794 C CA . GLN A 1 99 ? -7.598 -1.274 -5.828 1 81.44 99 GLN A CA 1
ATOM 795 C C . GLN A 1 99 ? -8.477 -0.501 -4.852 1 81.44 99 GLN A C 1
ATOM 797 O O . GLN A 1 99 ? -9.273 0.346 -5.262 1 81.44 99 GLN A O 1
ATOM 802 N N . GLN A 1 100 ? -8.289 -0.738 -3.619 1 75.69 100 GLN A N 1
ATOM 803 C CA . GLN A 1 100 ? -9.055 -0.045 -2.588 1 75.69 100 GLN A CA 1
ATOM 804 C C . GLN A 1 100 ? -8.547 1.383 -2.395 1 75.69 100 GLN A C 1
ATOM 806 O O . GLN A 1 100 ? -9.266 2.232 -1.866 1 75.69 100 GLN A O 1
ATOM 811 N N . CYS A 1 101 ? -7.359 1.576 -2.77 1 79.06 101 CYS A N 1
ATOM 812 C CA . CYS A 1 101 ? -6.758 2.889 -2.564 1 79.06 101 CYS A CA 1
ATOM 813 C C . CYS A 1 101 ? -6.895 3.754 -3.812 1 79.06 101 CYS A C 1
ATOM 815 O O . CYS A 1 101 ? -7.012 4.977 -3.715 1 79.06 101 CYS A O 1
ATOM 817 N N . TYR A 1 102 ? -6.77 3.029 -4.871 1 79.06 102 TYR A N 1
ATOM 818 C CA . TYR A 1 102 ? -6.809 3.746 -6.141 1 79.06 102 TYR A CA 1
ATOM 819 C C . TYR A 1 102 ? -7.984 3.283 -6.992 1 79.06 102 TYR A C 1
ATOM 821 O O . TYR A 1 102 ? -8.555 2.219 -6.746 1 79.06 102 TYR A O 1
ATOM 829 N N . ASP A 1 103 ? -8.461 4.137 -7.816 1 70 103 ASP A N 1
ATOM 830 C CA . ASP A 1 103 ? -9.539 3.719 -8.695 1 70 103 ASP A CA 1
ATOM 831 C C . ASP A 1 103 ? -9.102 2.574 -9.609 1 70 103 ASP A C 1
ATOM 833 O O . ASP A 1 103 ? -7.914 2.242 -9.664 1 70 103 ASP A O 1
ATOM 837 N N . SER A 1 104 ? -10.031 1.836 -10.109 1 63.5 104 SER A N 1
ATOM 838 C CA . SER A 1 104 ? -9.82 0.623 -10.891 1 63.5 104 SER A CA 1
ATOM 839 C C . SER A 1 104 ? -8.961 0.904 -12.125 1 63.5 104 SER A C 1
ATOM 841 O O . SER A 1 104 ? -8.508 -0.024 -12.797 1 63.5 104 SER A O 1
ATOM 843 N N . PHE A 1 105 ? -8.562 2.117 -12.258 1 76.44 105 PHE A N 1
ATOM 844 C CA . PHE A 1 105 ? -7.863 2.432 -13.492 1 76.44 105 PHE A CA 1
ATOM 845 C C . PHE A 1 105 ? -6.352 2.422 -13.281 1 76.44 105 PHE A C 1
ATOM 847 O O . PHE A 1 105 ? -5.586 2.607 -14.227 1 76.44 105 PHE A O 1
ATOM 854 N N . TYR A 1 106 ? -5.922 2.059 -12.102 1 82.38 106 TYR A N 1
ATOM 855 C CA . TYR A 1 106 ? -4.488 2.08 -11.852 1 82.38 106 TYR A CA 1
ATOM 856 C C . TYR A 1 106 ? -3.783 0.964 -12.617 1 82.38 106 TYR A C 1
ATOM 858 O O . TYR A 1 106 ? -2.582 1.045 -12.883 1 82.38 106 TYR A O 1
ATOM 866 N N . LEU A 1 107 ? -4.562 -0.051 -13.109 1 90 107 LEU A N 1
ATOM 867 C CA . LEU A 1 107 ? -3.984 -1.166 -13.859 1 90 107 LEU A CA 1
ATOM 868 C C . LEU A 1 107 ? -4.234 -1.01 -15.352 1 90 107 LEU A C 1
ATOM 870 O O . LEU A 1 107 ? -3.986 -1.937 -16.125 1 90 107 LEU A O 1
ATOM 874 N N . ALA A 1 108 ? -4.742 0.134 -15.758 1 88.75 108 ALA A N 1
ATOM 875 C CA . ALA A 1 108 ? -5.188 0.33 -17.141 1 88.75 108 ALA A CA 1
ATOM 876 C C . ALA A 1 108 ? -4.074 0.001 -18.125 1 88.75 108 ALA A C 1
ATOM 878 O O . ALA A 1 108 ? -4.336 -0.542 -19.203 1 88.75 108 ALA A O 1
ATOM 879 N N . HIS A 1 109 ? -2.824 0.212 -17.781 1 91.69 109 HIS A N 1
ATOM 880 C CA . HIS A 1 109 ? -1.721 0.039 -18.719 1 91.69 109 HIS A CA 1
ATOM 881 C C . HIS A 1 109 ? -0.964 -1.257 -18.453 1 91.69 109 HIS A C 1
ATOM 883 O O . HIS A 1 109 ? 0.127 -1.468 -18.984 1 91.69 109 HIS A O 1
ATOM 889 N N . PHE A 1 110 ? -1.522 -2.086 -17.641 1 95.5 110 PHE A N 1
ATOM 890 C CA . PHE A 1 110 ? -0.907 -3.359 -17.281 1 95.5 110 PHE A CA 1
ATOM 891 C C . PHE A 1 110 ? -1.835 -4.52 -17.625 1 95.5 110 PHE A C 1
ATOM 893 O O . PHE A 1 110 ? -2.461 -5.102 -16.734 1 95.5 110 PHE A O 1
ATOM 900 N N . GLU A 1 111 ? -1.793 -4.852 -18.844 1 94.69 111 GLU A N 1
ATOM 901 C CA . GLU A 1 111 ? -2.754 -5.812 -19.391 1 94.69 111 GLU A CA 1
ATOM 902 C C . GLU A 1 111 ? -2.564 -7.191 -18.75 1 94.69 111 GLU A C 1
ATOM 904 O O . GLU A 1 111 ? -3.539 -7.871 -18.438 1 94.69 111 GLU A O 1
ATOM 909 N N . ARG A 1 112 ? -1.378 -7.617 -18.641 1 95.81 112 ARG A N 1
ATOM 910 C CA . ARG A 1 112 ? -1.118 -8.945 -18.109 1 95.81 112 ARG A CA 1
ATOM 911 C C . ARG A 1 112 ? -1.551 -9.031 -16.641 1 95.81 112 ARG A C 1
ATOM 913 O O . ARG A 1 112 ? -2.098 -10.047 -16.219 1 95.81 112 ARG A O 1
ATOM 920 N N . LEU A 1 113 ? -1.312 -8 -15.93 1 95.5 113 LEU A N 1
ATOM 921 C CA . LEU A 1 113 ? -1.741 -7.973 -14.539 1 95.5 113 LEU A CA 1
ATOM 922 C C . LEU A 1 113 ? -3.264 -7.957 -14.438 1 95.5 113 LEU A C 1
ATOM 924 O O . LEU A 1 113 ? -3.84 -8.594 -13.555 1 95.5 113 LEU A O 1
ATOM 928 N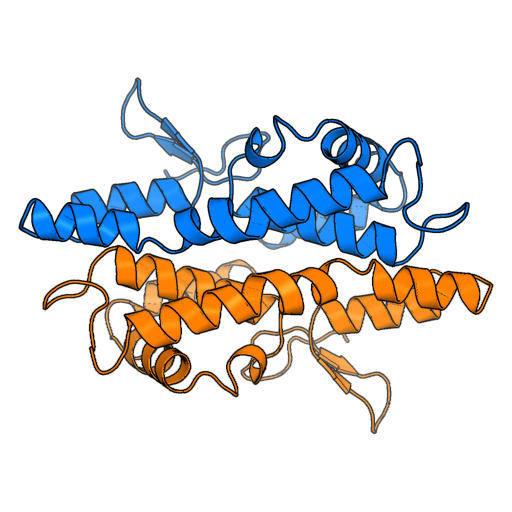 N . ARG A 1 114 ? -3.881 -7.219 -15.305 1 92.81 114 ARG A N 1
ATOM 929 C CA . ARG A 1 114 ? -5.34 -7.195 -15.32 1 92.81 114 ARG A CA 1
ATOM 930 C C . ARG A 1 114 ? -5.906 -8.586 -15.594 1 92.81 114 ARG A C 1
ATOM 932 O O . ARG A 1 114 ? -6.832 -9.031 -14.906 1 92.81 114 ARG A O 1
ATOM 939 N N . THR A 1 115 ? -5.344 -9.211 -16.547 1 93.19 115 THR A N 1
ATOM 940 C CA . THR A 1 115 ? -5.766 -10.562 -16.891 1 93.19 115 THR A CA 1
ATOM 941 C C . THR A 1 115 ? -5.523 -11.516 -15.719 1 93.19 115 THR A C 1
ATOM 943 O O . THR A 1 115 ? -6.371 -12.359 -15.414 1 93.19 115 THR A O 1
ATOM 946 N N . PHE A 1 116 ? -4.406 -11.367 -15.117 1 93.94 116 PHE A N 1
ATOM 947 C CA . PHE A 1 116 ? -4.055 -12.172 -13.945 1 93.94 116 PHE A CA 1
ATOM 948 C C . PHE A 1 116 ? -5.113 -12.031 -12.859 1 93.94 116 PHE A C 1
ATOM 950 O O . PHE A 1 116 ? -5.559 -13.031 -12.289 1 93.94 116 PHE A O 1
ATOM 957 N N . CYS A 1 117 ? -5.555 -10.867 -12.617 1 89.94 117 CYS A N 1
ATOM 958 C CA . CYS A 1 117 ? -6.586 -10.602 -11.617 1 89.94 117 CYS A CA 1
ATOM 959 C C . CYS A 1 117 ? -7.906 -11.25 -12.016 1 89.94 117 CYS A C 1
ATOM 961 O O . CYS A 1 117 ? -8.57 -11.883 -11.195 1 89.94 117 CYS A O 1
ATOM 963 N N . GLN A 1 118 ? -8.234 -11.086 -13.188 1 88.31 118 GLN A N 1
ATOM 964 C CA . GLN A 1 118 ? -9.5 -11.625 -13.688 1 88.31 118 GLN A CA 1
ATOM 965 C C . GLN A 1 118 ? -9.539 -13.141 -13.57 1 88.31 118 GLN A C 1
ATOM 967 O O . GLN A 1 118 ? -10.531 -13.719 -13.117 1 88.31 118 GLN A O 1
ATOM 972 N N . VAL A 1 119 ? -8.5 -13.797 -13.969 1 88.88 119 VAL A N 1
ATOM 973 C CA . VAL A 1 119 ? -8.406 -15.25 -13.945 1 88.88 119 VAL A CA 1
ATOM 974 C C . VAL A 1 119 ? -8.453 -15.75 -12.508 1 88.88 119 VAL A C 1
ATOM 976 O O . VAL A 1 119 ? -9.188 -16.688 -12.188 1 88.88 119 VAL A O 1
ATOM 979 N N . PHE A 1 120 ? -7.734 -15.133 -11.672 1 86.56 120 PHE A N 1
ATOM 980 C CA . PHE A 1 120 ? -7.668 -15.562 -10.281 1 86.56 120 PHE A CA 1
ATOM 981 C C . PHE A 1 120 ? -9.023 -15.406 -9.594 1 86.56 120 PHE A C 1
ATOM 983 O O . PHE A 1 120 ? -9.43 -16.25 -8.805 1 86.56 120 PHE A O 1
ATOM 990 N N . GLU A 1 121 ? -9.703 -14.305 -9.852 1 79.56 121 GLU A N 1
ATOM 991 C CA . GLU A 1 121 ? -11 -14.023 -9.242 1 79.56 121 GLU A CA 1
ATOM 992 C C . GLU A 1 121 ? -12.062 -15 -9.727 1 79.56 121 GLU A C 1
ATOM 994 O O . GLU A 1 121 ? -13.078 -15.203 -9.055 1 79.56 121 GLU A O 1
ATOM 999 N N . SER A 1 122 ? -11.852 -15.539 -10.812 1 83.06 122 SER A N 1
ATOM 1000 C CA . SER A 1 122 ? -12.812 -16.469 -11.398 1 83.06 122 SER A CA 1
ATOM 1001 C C . SER A 1 122 ? -12.609 -17.875 -10.852 1 83.06 122 SER A C 1
ATOM 1003 O O . SER A 1 122 ? -13.453 -18.75 -11.062 1 83.06 122 SER A O 1
ATOM 1005 N N . LEU A 1 123 ? -11.547 -18.031 -10.109 1 82.06 123 LEU A N 1
ATOM 1006 C CA . LEU A 1 123 ? -11.273 -19.359 -9.586 1 82.06 123 LEU A CA 1
ATOM 1007 C C . LEU A 1 123 ? -12.242 -19.719 -8.461 1 82.06 123 LEU A C 1
ATOM 1009 O O . LEU A 1 123 ? -12.484 -18.906 -7.562 1 82.06 123 LEU A O 1
ATOM 1013 N N . PRO A 1 124 ? -13.031 -20.812 -8.516 1 71 124 PRO A N 1
ATOM 1014 C CA . PRO A 1 124 ? -14.078 -21.188 -7.566 1 71 124 PRO A CA 1
ATOM 1015 C C . PRO A 1 124 ? -13.609 -21.156 -6.113 1 71 124 PRO A C 1
ATOM 1017 O O . PRO A 1 124 ? -14.359 -20.75 -5.227 1 71 124 PRO A O 1
ATOM 1020 N N . HIS A 1 125 ? -12.539 -21.703 -5.684 1 62.56 125 HIS A N 1
ATOM 1021 C CA . HIS A 1 125 ? -12.156 -21.859 -4.285 1 62.56 125 HIS A CA 1
ATOM 1022 C C . HIS A 1 125 ? -11.508 -20.594 -3.738 1 62.56 125 HIS A C 1
ATOM 1024 O O . HIS A 1 125 ? -11.352 -20.453 -2.525 1 62.56 125 HIS A O 1
ATOM 1030 N N . ILE A 1 126 ? -11.203 -19.719 -4.488 1 59.81 126 ILE A N 1
ATOM 1031 C CA . ILE A 1 126 ? -10.484 -18.531 -4.047 1 59.81 126 ILE A CA 1
ATOM 1032 C C . ILE A 1 126 ? -11.469 -17.375 -3.881 1 59.81 126 ILE A C 1
ATOM 1034 O O . ILE A 1 126 ? -11.281 -16.516 -3.016 1 59.81 126 ILE A O 1
ATOM 1038 N N . ARG A 1 127 ? -12.562 -17.469 -4.555 1 52.34 127 ARG A N 1
ATOM 1039 C CA . ARG A 1 127 ? -13.539 -16.391 -4.629 1 52.34 127 ARG A CA 1
ATOM 1040 C C . ARG A 1 127 ? -14.078 -16.047 -3.248 1 52.34 127 ARG A C 1
ATOM 1042 O O . ARG A 1 127 ? -14.18 -14.867 -2.893 1 52.34 127 ARG A O 1
ATOM 1049 N N . PRO A 1 128 ? -14.352 -17.031 -2.543 1 47.56 128 PRO A N 1
ATOM 1050 C CA . PRO A 1 128 ? -14.914 -16.672 -1.238 1 47.56 128 PRO A CA 1
ATOM 1051 C C . PRO A 1 128 ? -13.922 -15.938 -0.343 1 47.56 128 PRO A C 1
ATOM 1053 O O . PRO A 1 128 ? -14.328 -15.125 0.496 1 47.56 128 PRO A O 1
ATOM 1056 N N . TYR A 1 129 ? -12.727 -16.219 -0.481 1 48.84 129 TYR A N 1
ATOM 1057 C CA . TYR A 1 129 ? -11.711 -15.656 0.396 1 48.84 129 TYR A CA 1
ATOM 1058 C C . TYR A 1 129 ? -11.453 -14.188 0.056 1 48.84 129 TYR A C 1
ATOM 1060 O O . TYR A 1 129 ? -11.219 -13.367 0.947 1 48.84 129 TYR A O 1
ATOM 1068 N N . ILE A 1 130 ? -11.516 -13.93 -1.158 1 48.97 130 ILE A N 1
ATOM 1069 C CA . ILE A 1 130 ? -11.258 -12.562 -1.587 1 48.97 130 ILE A CA 1
ATOM 1070 C C . ILE A 1 130 ? -12.508 -11.711 -1.385 1 48.97 130 ILE A C 1
ATOM 1072 O O . ILE A 1 130 ? -12.422 -10.57 -0.916 1 48.97 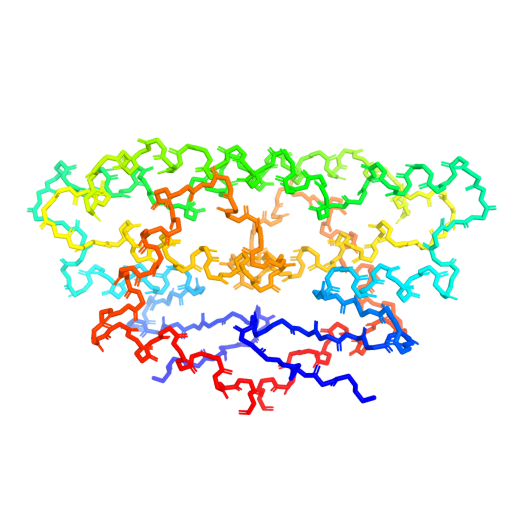130 ILE A O 1
ATOM 1076 N N . GLN A 1 131 ? -13.633 -12.25 -1.737 1 43.72 131 GLN A N 1
ATOM 1077 C CA . GLN A 1 131 ? -14.898 -11.523 -1.702 1 43.72 131 GLN A CA 1
ATOM 1078 C C . GLN A 1 131 ? -15.43 -11.406 -0.275 1 43.72 131 GLN A C 1
ATOM 1080 O O . GLN A 1 131 ? -16.141 -10.453 0.051 1 43.72 131 GLN A O 1
ATOM 1085 N N . GLY A 1 132 ? -15.164 -12.383 0.431 1 41.97 132 GLY A N 1
ATOM 1086 C CA . GLY A 1 132 ? -15.703 -12.328 1.78 1 41.97 132 GLY A CA 1
ATOM 1087 C C . GLY A 1 132 ? -15.156 -11.164 2.592 1 41.97 132 GLY A C 1
ATOM 1088 O O . GLY A 1 132 ? -15.633 -10.891 3.695 1 41.97 132 GLY A O 1
ATOM 1089 N N . ARG A 1 133 ? -14.055 -10.812 2.273 1 42.53 133 ARG A N 1
ATOM 1090 C CA . ARG A 1 133 ? -13.539 -9.664 3.012 1 42.53 133 ARG A CA 1
ATOM 1091 C C . ARG A 1 133 ? -14.383 -8.422 2.756 1 42.53 133 ARG A C 1
ATOM 1093 O O . ARG A 1 133 ? -14.375 -7.48 3.553 1 42.53 133 ARG A O 1
ATOM 1100 N N . SER A 1 134 ? -14.945 -8.367 1.663 1 38.06 134 SER A N 1
ATOM 1101 C CA . SER A 1 134 ? -15.773 -7.203 1.373 1 38.06 134 SER A CA 1
ATOM 1102 C C . SER A 1 134 ? -16.969 -7.121 2.318 1 38.06 134 SER A C 1
ATOM 1104 O O . SER A 1 134 ? -17.422 -6.027 2.666 1 38.06 134 SER A O 1
ATOM 1106 N N . ASP A 1 135 ? -17.453 -8.258 2.68 1 35.22 135 ASP A N 1
ATOM 1107 C CA . ASP A 1 135 ? -18.719 -8.25 3.385 1 35.22 135 ASP A CA 1
ATOM 1108 C C . ASP A 1 135 ? -18.531 -7.91 4.863 1 35.22 135 ASP A C 1
ATOM 1110 O O . ASP A 1 135 ? -19.516 -7.664 5.578 1 35.22 135 ASP A O 1
ATOM 1114 N N . SER A 1 136 ? -17.422 -8.203 5.402 1 34.44 136 SER A N 1
ATOM 1115 C CA . SER A 1 136 ? -17.453 -8.031 6.852 1 34.44 136 SER A CA 1
ATOM 1116 C C . SER A 1 136 ? -17.453 -6.555 7.23 1 34.44 136 SER A C 1
ATOM 1118 O O . SER A 1 136 ? -17.469 -6.215 8.414 1 34.44 136 SER A O 1
ATOM 1120 N N . PHE A 1 137 ? -17.031 -5.797 6.414 1 29.86 137 PHE A N 1
ATOM 1121 C CA . PHE A 1 137 ? -17.297 -4.453 6.914 1 29.86 137 PHE A CA 1
ATOM 1122 C C . PHE A 1 137 ? -18.797 -4.16 6.91 1 29.86 137 PHE A C 1
ATOM 1124 O O . PHE A 1 137 ? -19.234 -3.131 7.43 1 29.86 137 PHE A O 1
ATOM 1131 N N . PHE A 1 138 ? -19.422 -4.691 6.027 1 22.78 138 PHE A N 1
ATOM 1132 C CA . PHE A 1 138 ? -20.828 -4.355 6.172 1 22.78 138 PHE A CA 1
ATOM 1133 C C . PHE A 1 138 ? -21.516 -5.309 7.141 1 22.78 138 PHE A C 1
ATOM 1135 O O . PHE A 1 138 ? -21.219 -6.508 7.152 1 22.78 138 PHE A O 1
ATOM 1142 N N . MET B 1 1 ? -8.828 -19.781 17.25 1 24.88 1 MET B N 1
ATOM 1143 C CA . MET B 1 1 ? -9.516 -18.516 17.469 1 24.88 1 MET B CA 1
ATOM 1144 C C . MET B 1 1 ? -8.672 -17.344 16.969 1 24.88 1 MET B C 1
ATOM 1146 O O . MET B 1 1 ? -7.559 -17.141 17.453 1 24.88 1 MET B O 1
ATOM 1150 N N . ALA B 1 2 ? -8.664 -17.188 15.727 1 39.19 2 ALA B N 1
ATOM 1151 C CA . ALA B 1 2 ? -7.953 -16.094 15.094 1 39.19 2 ALA B CA 1
ATOM 1152 C C . ALA B 1 2 ? -8.383 -14.742 15.672 1 39.19 2 ALA B C 1
ATOM 1154 O O . ALA B 1 2 ? -9.547 -14.352 15.555 1 39.19 2 ALA B O 1
ATOM 1155 N N . GLY B 1 3 ? -7.938 -14.445 16.906 1 38.19 3 GLY B N 1
ATOM 1156 C CA . GLY B 1 3 ? -8.352 -13.219 17.578 1 38.19 3 GLY B CA 1
ATOM 1157 C C . GLY B 1 3 ? -7.43 -12.047 17.281 1 38.19 3 GLY B C 1
ATOM 1158 O O . GLY B 1 3 ? -6.352 -12.227 16.703 1 38.19 3 GLY B O 1
ATOM 1159 N N . PHE B 1 4 ? -7.988 -10.867 16.953 1 39.84 4 PHE B N 1
ATOM 1160 C CA . PHE B 1 4 ? -7.281 -9.586 16.906 1 39.84 4 PHE B CA 1
ATOM 1161 C C . PHE B 1 4 ? -6.621 -9.289 18.25 1 39.84 4 PHE B C 1
ATOM 1163 O O . PHE B 1 4 ? -7.266 -9.367 19.297 1 39.84 4 PHE B O 1
ATOM 1170 N N . ASN B 1 5 ? -5.664 -9.969 18.516 1 37.59 5 ASN B N 1
ATOM 1171 C CA . ASN B 1 5 ? -5.125 -9.562 19.812 1 37.59 5 ASN B CA 1
ATOM 1172 C C . ASN B 1 5 ? -5.082 -8.047 19.953 1 37.59 5 ASN B C 1
ATOM 1174 O O . ASN B 1 5 ? -5.277 -7.32 18.984 1 37.59 5 ASN B O 1
ATOM 1178 N N . ASP B 1 6 ? -3.943 -7.609 20.859 1 39.94 6 ASP B N 1
ATOM 1179 C CA . ASP B 1 6 ? -3.742 -6.301 21.484 1 39.94 6 ASP B CA 1
ATOM 1180 C C . ASP B 1 6 ? -3.744 -5.191 20.438 1 39.94 6 ASP B C 1
ATOM 1182 O O . ASP B 1 6 ? -3.934 -5.453 19.25 1 39.94 6 ASP B O 1
ATOM 1186 N N . ASP B 1 7 ? -2.75 -4.066 20.672 1 41.38 7 ASP B N 1
ATOM 1187 C CA . ASP B 1 7 ? -2.516 -2.67 20.297 1 41.38 7 ASP B CA 1
ATOM 1188 C C . ASP B 1 7 ? -2.33 -2.52 18.797 1 41.38 7 ASP B C 1
ATOM 1190 O O . ASP B 1 7 ? -2.252 -1.401 18.281 1 41.38 7 ASP B O 1
ATOM 1194 N N . THR B 1 8 ? -1.858 -3.498 18.109 1 48.97 8 THR B N 1
ATOM 1195 C CA . THR B 1 8 ? -1.305 -3.236 16.781 1 48.97 8 THR B CA 1
ATOM 1196 C C . THR B 1 8 ? -2.355 -3.469 15.703 1 48.97 8 THR B C 1
ATOM 1198 O O . THR B 1 8 ? -2.123 -3.172 14.531 1 48.97 8 THR B O 1
ATOM 1201 N N . LYS B 1 9 ? -3.648 -3.607 16.156 1 57.28 9 LYS B N 1
ATOM 1202 C CA . LYS B 1 9 ? -4.797 -3.766 15.273 1 57.28 9 LYS B CA 1
ATOM 1203 C C . LYS B 1 9 ? -4.504 -4.781 14.172 1 57.28 9 LYS B C 1
ATOM 1205 O O . LYS B 1 9 ? -5.176 -4.793 13.133 1 57.28 9 LYS B O 1
ATOM 1210 N N . LEU B 1 10 ? -3.342 -5.574 14.438 1 66 10 LEU B N 1
ATOM 1211 C CA . LEU B 1 10 ? -3.057 -6.547 13.383 1 66 10 LEU B CA 1
ATOM 1212 C C . LEU B 1 10 ? -3.574 -7.93 13.773 1 66 10 LEU B C 1
ATOM 1214 O O . LEU B 1 10 ? -3.58 -8.289 14.953 1 66 10 LEU B O 1
ATOM 1218 N N . PRO B 1 11 ? -4.016 -8.727 12.898 1 71.19 11 PRO B N 1
ATOM 1219 C CA . PRO B 1 11 ? -4.426 -10.109 13.156 1 71.19 11 PRO B CA 1
ATOM 1220 C C . PRO B 1 11 ? -3.295 -10.961 13.727 1 71.19 11 PRO B C 1
ATOM 1222 O O . PRO B 1 11 ? -2.131 -10.773 13.367 1 71.19 11 PRO B O 1
ATOM 1225 N N . VAL B 1 12 ? -3.607 -11.789 14.742 1 75 12 VAL B N 1
ATOM 1226 C CA . VAL B 1 12 ? -2.621 -12.656 15.391 1 75 12 VAL B CA 1
ATOM 1227 C C . VAL B 1 12 ? -3.062 -14.109 15.289 1 75 12 VAL B C 1
ATOM 1229 O O . VAL B 1 12 ? -4.25 -14.414 15.438 1 75 12 VAL B O 1
ATOM 1232 N N . MET B 1 13 ? -2.123 -14.883 14.859 1 79.62 13 MET B N 1
ATOM 1233 C CA . MET B 1 13 ? -2.361 -16.328 14.82 1 79.62 13 MET B CA 1
ATOM 1234 C C . MET B 1 13 ? -1.406 -17.062 15.758 1 79.62 13 MET B C 1
ATOM 1236 O O . MET B 1 13 ? -0.188 -16.984 15.594 1 79.62 13 MET B O 1
ATOM 1240 N N . LYS B 1 14 ? -2.082 -17.75 16.812 1 83.31 14 LYS B N 1
ATOM 1241 C CA . LYS B 1 14 ? -1.277 -18.578 17.703 1 83.31 14 LYS B CA 1
ATOM 1242 C C . LYS B 1 14 ? -1.003 -19.938 17.094 1 83.31 14 LYS B C 1
ATOM 1244 O O . LYS B 1 14 ? -1.935 -20.672 16.734 1 83.31 14 LYS B O 1
ATOM 1249 N N . ILE B 1 15 ? 0.249 -20.188 16.781 1 81 15 ILE B N 1
ATOM 1250 C CA . ILE B 1 15 ? 0.625 -21.469 16.188 1 81 15 ILE B CA 1
ATOM 1251 C C . ILE B 1 15 ? 0.757 -22.531 17.266 1 81 15 ILE B C 1
ATOM 1253 O O . ILE B 1 15 ? 0.24 -23.641 17.125 1 81 15 ILE B O 1
ATOM 1257 N N . ASN B 1 16 ? 1.5 -22.172 18.266 1 84.31 16 ASN B N 1
ATOM 1258 C CA . ASN B 1 16 ? 1.643 -22.984 19.469 1 84.31 16 ASN B CA 1
ATOM 1259 C C . ASN B 1 16 ? 1.938 -22.125 20.688 1 84.31 16 ASN B C 1
ATOM 1261 O O . ASN B 1 16 ? 1.767 -20.906 20.656 1 84.31 16 ASN B O 1
ATOM 1265 N N . ASP B 1 17 ? 2.27 -22.766 21.812 1 82.94 17 ASP B N 1
ATOM 1266 C CA . ASP B 1 17 ? 2.432 -22.062 23.078 1 82.94 17 ASP B CA 1
ATOM 1267 C C . ASP B 1 17 ? 3.586 -21.062 23 1 82.94 17 ASP B C 1
ATOM 1269 O O . ASP B 1 17 ? 3.607 -20.078 23.75 1 82.94 17 ASP B O 1
ATOM 1273 N N . THR B 1 18 ? 4.461 -21.281 21.984 1 84.81 18 THR B N 1
ATOM 1274 C CA . THR B 1 18 ? 5.672 -20.469 22.016 1 84.81 18 THR B CA 1
ATOM 1275 C C . THR B 1 18 ? 5.777 -19.609 20.766 1 84.81 18 THR B C 1
ATOM 1277 O O . THR B 1 18 ? 6.641 -18.734 20.672 1 84.81 18 THR B O 1
ATOM 1280 N N . ARG B 1 19 ? 4.895 -19.922 19.797 1 84.38 19 ARG B N 1
ATOM 1281 C CA . ARG B 1 19 ? 5.07 -19.219 18.531 1 84.38 19 ARG B CA 1
ATOM 1282 C C . ARG B 1 19 ? 3.779 -18.516 18.125 1 84.38 19 ARG B C 1
ATOM 1284 O O . ARG B 1 19 ? 2.717 -19.141 18.078 1 84.38 19 ARG B O 1
ATOM 1291 N N . THR B 1 20 ? 3.902 -17.234 18 1 85.56 20 THR B N 1
ATOM 1292 C CA . THR B 1 20 ? 2.797 -16.422 17.5 1 85.56 20 THR B CA 1
ATOM 1293 C C . THR B 1 20 ? 3.205 -15.672 16.234 1 85.56 20 THR B C 1
ATOM 1295 O O . THR B 1 20 ? 4.324 -15.164 16.141 1 85.56 20 THR B O 1
ATOM 1298 N N . ILE B 1 21 ? 2.359 -15.812 15.273 1 81.5 21 ILE B N 1
ATOM 1299 C CA . ILE B 1 21 ? 2.578 -15.07 14.039 1 81.5 21 ILE B CA 1
ATOM 1300 C C . ILE B 1 21 ? 1.721 -13.812 14.039 1 81.5 21 ILE B C 1
ATOM 1302 O O . ILE B 1 21 ? 0.524 -13.867 14.328 1 81.5 21 ILE B O 1
ATOM 1306 N N . ILE B 1 22 ? 2.447 -12.719 13.773 1 76.56 22 ILE B N 1
ATOM 1307 C CA . ILE B 1 22 ? 1.743 -11.445 13.789 1 76.56 22 ILE B CA 1
ATOM 1308 C C . ILE B 1 22 ? 1.743 -10.836 12.383 1 76.56 22 ILE B C 1
ATOM 1310 O O . ILE B 1 22 ? 2.787 -10.766 11.734 1 76.56 22 ILE B O 1
ATOM 1314 N N . GLY B 1 23 ? 0.529 -10.461 11.93 1 79.06 23 GLY B N 1
ATOM 1315 C CA . GLY B 1 23 ? 0.402 -9.766 10.656 1 79.06 23 GLY B CA 1
ATOM 1316 C C . GLY B 1 23 ? -0.257 -10.609 9.578 1 79.06 23 GLY B C 1
ATOM 1317 O O . GLY B 1 23 ? -0.007 -11.812 9.484 1 79.06 23 GLY B O 1
ATOM 1318 N N . VAL B 1 24 ? -0.965 -9.953 8.805 1 75.38 24 VAL B N 1
ATOM 1319 C CA . VAL B 1 24 ? -1.779 -10.633 7.801 1 75.38 24 VAL B CA 1
ATOM 1320 C C . VAL B 1 24 ? -0.875 -11.32 6.781 1 75.38 24 VAL B C 1
ATOM 1322 O O . VAL B 1 24 ? -1.124 -12.461 6.391 1 75.38 24 VAL B O 1
ATOM 1325 N N . ILE B 1 25 ? 0.227 -10.688 6.441 1 83.5 25 ILE B N 1
ATOM 1326 C CA . ILE B 1 25 ? 1.112 -11.211 5.406 1 83.5 25 ILE B CA 1
ATOM 1327 C C . ILE B 1 25 ? 1.846 -12.445 5.938 1 83.5 25 ILE B C 1
ATOM 1329 O O . ILE B 1 25 ? 1.902 -13.477 5.266 1 83.5 25 ILE B O 1
ATOM 1333 N N . ASP B 1 26 ? 2.293 -12.359 7.102 1 83.94 26 ASP B N 1
ATOM 1334 C CA . ASP B 1 26 ? 3.023 -13.469 7.699 1 83.94 26 ASP B CA 1
ATOM 1335 C C . ASP B 1 26 ? 2.096 -14.648 7.98 1 83.94 26 ASP B C 1
ATOM 1337 O O . ASP B 1 26 ? 2.48 -15.805 7.805 1 83.94 26 ASP B O 1
ATOM 1341 N N . ILE B 1 27 ? 0.982 -14.312 8.438 1 83.19 27 ILE B N 1
ATOM 1342 C CA . ILE B 1 27 ? -0.011 -15.352 8.688 1 83.19 27 ILE B CA 1
ATOM 1343 C C . ILE B 1 27 ? -0.357 -16.062 7.379 1 83.19 27 ILE B C 1
ATOM 1345 O O . ILE B 1 27 ? -0.358 -17.297 7.316 1 83.19 27 ILE B O 1
ATOM 1349 N N . CYS B 1 28 ? -0.599 -15.312 6.375 1 83.44 28 CYS B N 1
ATOM 1350 C CA . CYS B 1 28 ? -0.935 -15.875 5.07 1 83.44 28 CYS B CA 1
ATOM 1351 C C . CYS B 1 28 ? 0.208 -16.734 4.535 1 83.44 28 CYS B C 1
ATOM 1353 O O . CYS B 1 28 ? -0.024 -17.812 3.98 1 83.44 28 CYS B O 1
ATOM 1355 N N . ARG B 1 29 ? 1.314 -16.25 4.742 1 86.75 29 ARG B N 1
ATOM 1356 C CA . ARG B 1 29 ? 2.479 -17.016 4.301 1 86.75 29 ARG B CA 1
ATOM 1357 C C . ARG B 1 29 ? 2.566 -18.344 5.027 1 86.75 29 ARG B C 1
ATOM 1359 O O . ARG B 1 29 ? 2.846 -19.375 4.414 1 86.75 29 ARG B O 1
ATOM 1366 N N . HIS B 1 30 ? 2.391 -18.266 6.301 1 87.81 30 HIS B N 1
ATOM 1367 C CA . HIS B 1 30 ? 2.426 -19.469 7.109 1 87.81 30 HIS B CA 1
ATOM 1368 C C . HIS B 1 30 ? 1.376 -20.484 6.641 1 87.81 30 HIS B C 1
ATOM 1370 O O . HIS B 1 30 ? 1.665 -21.672 6.512 1 87.81 30 HIS B O 1
ATOM 1376 N N . ILE B 1 31 ? 0.251 -20.047 6.438 1 85 31 ILE B N 1
ATOM 1377 C CA . ILE B 1 31 ? -0.846 -20.891 5.977 1 85 31 ILE B CA 1
ATOM 1378 C C . ILE B 1 31 ? -0.503 -21.469 4.605 1 85 31 ILE B C 1
ATOM 1380 O O . ILE B 1 31 ? -0.737 -22.656 4.355 1 85 31 ILE B O 1
ATOM 1384 N N . ALA B 1 32 ? 0.026 -20.688 3.738 1 85.44 32 ALA B N 1
ATOM 1385 C CA . ALA B 1 32 ? 0.428 -21.156 2.412 1 85.44 32 ALA B CA 1
ATOM 1386 C C . ALA B 1 32 ? 1.447 -22.281 2.516 1 85.44 32 ALA B C 1
ATOM 1388 O O . ALA B 1 32 ? 1.385 -23.25 1.756 1 85.44 32 ALA B O 1
ATOM 1389 N N . LEU B 1 33 ? 2.35 -22.141 3.414 1 84.44 33 LEU B N 1
ATOM 1390 C CA . LEU B 1 33 ? 3.346 -23.172 3.65 1 84.44 33 LEU B CA 1
ATOM 1391 C C . LEU B 1 33 ? 2.68 -24.469 4.078 1 84.44 33 LEU B C 1
ATOM 1393 O O . LEU B 1 33 ? 3.062 -25.547 3.615 1 84.44 33 LEU B O 1
ATOM 1397 N N . GLN B 1 34 ? 1.7 -24.344 4.832 1 87 34 GLN B N 1
ATOM 1398 C CA . GLN B 1 34 ? 1.023 -25.516 5.367 1 87 34 GLN B CA 1
ATOM 1399 C C . GLN B 1 34 ? 0.17 -26.203 4.301 1 87 34 GLN B C 1
ATOM 1401 O O . GLN B 1 34 ? -0.021 -27.422 4.328 1 87 34 GLN B O 1
ATOM 1406 N N . TYR B 1 35 ? -0.236 -25.484 3.398 1 88 35 TYR B N 1
ATOM 1407 C CA . TYR B 1 35 ? -1.155 -26.016 2.4 1 88 35 TYR B CA 1
ATOM 1408 C C . TYR B 1 35 ? -0.416 -26.375 1.118 1 88 35 TYR B C 1
ATOM 1410 O O . TYR B 1 35 ? -1.039 -26.609 0.079 1 88 35 TYR B O 1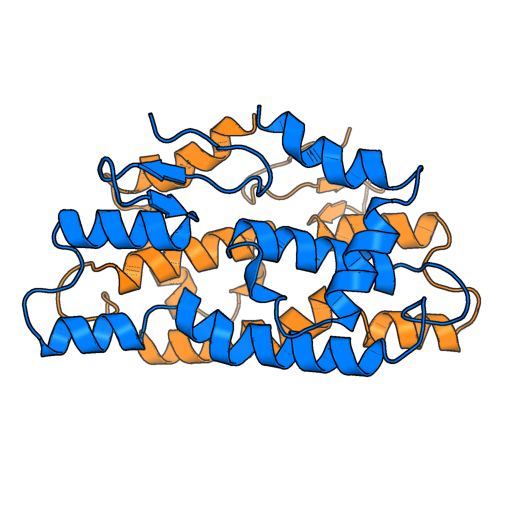
ATOM 1418 N N . GLY B 1 36 ? 0.885 -26.344 1.073 1 87.88 36 GLY B N 1
ATOM 1419 C CA . GLY B 1 36 ? 1.679 -26.812 -0.053 1 87.88 36 GLY B CA 1
ATOM 1420 C C . GLY B 1 36 ? 1.761 -25.797 -1.182 1 87.88 36 GLY B C 1
ATOM 1421 O O . GLY B 1 36 ? 1.953 -26.172 -2.342 1 87.88 36 GLY B O 1
ATOM 1422 N N . LEU B 1 37 ? 1.629 -24.609 -0.858 1 91.12 37 LEU B N 1
ATOM 1423 C CA . LEU B 1 37 ? 1.629 -23.562 -1.866 1 91.12 37 LEU B CA 1
ATOM 1424 C C . LEU B 1 37 ? 3 -22.906 -1.964 1 91.12 37 LEU B C 1
ATOM 1426 O O . LEU B 1 37 ? 3.131 -21.812 -2.525 1 91.12 37 LEU B O 1
ATOM 1430 N N . TYR B 1 38 ? 3.986 -23.516 -1.423 1 90.06 38 TYR B N 1
ATOM 1431 C CA . TYR B 1 38 ? 5.324 -22.938 -1.455 1 90.06 38 TYR B CA 1
ATOM 1432 C C . TYR B 1 38 ? 6.23 -23.703 -2.41 1 90.06 38 TYR B C 1
ATOM 1434 O O . TYR B 1 38 ? 7.453 -23.562 -2.357 1 90.06 38 TYR B O 1
ATOM 1442 N N . GLY B 1 39 ? 5.598 -24.438 -3.297 1 85.81 39 GLY B N 1
ATOM 1443 C CA . GLY B 1 39 ? 6.371 -25.156 -4.301 1 85.81 39 GLY B CA 1
ATOM 1444 C C . GLY B 1 39 ? 6.859 -26.5 -3.824 1 85.81 39 GLY B C 1
ATOM 1445 O O . GLY B 1 39 ? 6.832 -26.797 -2.627 1 85.81 39 GLY B O 1
ATOM 1446 N N . SER B 1 40 ? 7.301 -27.328 -4.816 1 85.38 40 SER B N 1
ATOM 1447 C CA . SER B 1 40 ? 7.676 -28.719 -4.512 1 85.38 40 SER B CA 1
ATOM 1448 C C . SER B 1 40 ? 9.188 -28.891 -4.543 1 85.38 40 SER B C 1
ATOM 1450 O O . SER B 1 40 ? 9.711 -29.922 -4.094 1 85.38 40 SER B O 1
ATOM 1452 N N . SER B 1 41 ? 9.969 -27.891 -4.984 1 91.44 41 SER B N 1
ATOM 1453 C CA . SER B 1 41 ? 11.422 -27.969 -5.09 1 91.44 41 SER B CA 1
ATOM 1454 C C . SER B 1 41 ? 12.086 -26.766 -4.418 1 91.44 41 SER B C 1
ATOM 1456 O O . SER B 1 41 ? 11.445 -25.75 -4.188 1 91.44 41 SER B O 1
ATOM 1458 N N . SER B 1 42 ? 13.391 -27 -4.094 1 92 42 SER B N 1
ATOM 1459 C CA . SER B 1 42 ? 14.148 -25.891 -3.529 1 92 42 SER B CA 1
ATOM 1460 C C . SER B 1 42 ? 14.227 -24.719 -4.5 1 92 42 SER B C 1
ATOM 1462 O O . SER B 1 42 ? 14.188 -23.562 -4.086 1 92 42 SER B O 1
ATOM 1464 N N . GLY B 1 43 ? 14.336 -25.078 -5.746 1 93.75 43 GLY B N 1
ATOM 1465 C CA . GLY B 1 43 ? 14.344 -24.031 -6.766 1 93.75 43 GLY B CA 1
ATOM 1466 C C . GLY B 1 43 ? 13.055 -23.234 -6.82 1 93.75 43 GLY B C 1
ATOM 1467 O O . GLY B 1 43 ? 13.086 -22 -6.91 1 93.75 43 GLY B O 1
ATOM 1468 N N . ASP B 1 44 ? 11.969 -23.938 -6.676 1 92.94 44 ASP B N 1
ATOM 1469 C CA . ASP B 1 44 ? 10.664 -23.266 -6.664 1 92.94 44 ASP B CA 1
ATOM 1470 C C . ASP B 1 44 ? 10.516 -22.375 -5.43 1 92.94 44 ASP B C 1
ATOM 1472 O O . ASP B 1 44 ? 10.023 -21.25 -5.523 1 92.94 44 ASP B O 1
ATOM 1476 N N . GLN B 1 45 ? 10.938 -22.906 -4.336 1 92.19 45 GLN B N 1
ATOM 1477 C CA . GLN B 1 45 ? 10.82 -22.172 -3.082 1 92.19 45 GLN B CA 1
ATOM 1478 C C . GLN B 1 45 ? 11.625 -20.891 -3.123 1 92.19 45 GLN B C 1
ATOM 1480 O O . GLN B 1 45 ? 11.156 -19.828 -2.68 1 92.19 45 GLN B O 1
ATOM 1485 N N . GLU B 1 46 ? 12.789 -20.969 -3.648 1 94.62 46 GLU B N 1
ATOM 1486 C CA . GLU B 1 46 ? 13.625 -19.781 -3.793 1 94.62 46 GLU B CA 1
ATOM 1487 C C . GLU B 1 46 ? 12.977 -18.766 -4.73 1 94.62 46 GLU B C 1
ATOM 1489 O O . GLU B 1 46 ? 12.984 -17.562 -4.457 1 94.62 46 GLU B O 1
ATOM 1494 N N . ALA B 1 47 ? 12.477 -19.266 -5.785 1 95.69 47 ALA B N 1
ATOM 1495 C CA . ALA B 1 47 ? 11.82 -18.391 -6.754 1 95.69 47 ALA B CA 1
ATOM 1496 C C . ALA B 1 47 ? 10.602 -17.703 -6.145 1 95.69 47 ALA B C 1
ATOM 1498 O O . ALA B 1 47 ? 10.367 -16.516 -6.379 1 95.69 47 ALA B O 1
ATOM 1499 N N . ILE B 1 48 ? 9.852 -18.453 -5.395 1 95.38 48 ILE B N 1
ATOM 1500 C CA . ILE B 1 48 ? 8.672 -17.922 -4.73 1 95.38 48 ILE B CA 1
ATOM 1501 C C . ILE B 1 48 ? 9.078 -16.812 -3.758 1 95.38 48 ILE B C 1
ATOM 1503 O O . ILE B 1 48 ? 8.469 -15.742 -3.732 1 95.38 48 ILE B O 1
ATOM 1507 N N . ASP B 1 49 ? 10.125 -17.016 -3.021 1 93.06 49 ASP B N 1
ATOM 1508 C CA . ASP B 1 49 ? 10.617 -16 -2.084 1 93.06 49 ASP B CA 1
ATOM 1509 C C . ASP B 1 49 ? 11.078 -14.742 -2.818 1 93.06 49 ASP B C 1
ATOM 1511 O O . ASP B 1 49 ? 10.828 -13.625 -2.363 1 93.06 49 ASP B O 1
ATOM 1515 N N . GLU B 1 50 ? 11.688 -14.961 -3.9 1 95.12 50 GLU B N 1
ATOM 1516 C CA . GLU B 1 50 ? 12.211 -13.844 -4.684 1 95.12 50 GLU B CA 1
ATOM 1517 C C . GLU B 1 50 ? 11.078 -13.016 -5.281 1 95.12 50 GLU B C 1
ATOM 1519 O O . GLU B 1 50 ? 11.188 -11.797 -5.402 1 95.12 50 GLU B O 1
ATOM 1524 N N . LYS B 1 51 ? 9.992 -13.664 -5.59 1 95.44 51 LYS B N 1
ATOM 1525 C CA . LYS B 1 51 ? 8.922 -12.992 -6.324 1 95.44 51 LYS B CA 1
ATOM 1526 C C . LYS B 1 51 ? 7.797 -12.57 -5.383 1 95.44 51 LYS B C 1
ATOM 1528 O O . LYS B 1 51 ? 6.812 -11.969 -5.82 1 95.44 51 LYS B O 1
ATOM 1533 N N . GLU B 1 52 ? 7.965 -12.906 -4.164 1 95.38 52 GLU B N 1
ATOM 1534 C CA . GLU B 1 52 ? 6.918 -12.547 -3.213 1 95.38 52 GLU B CA 1
ATOM 1535 C C . GLU B 1 52 ? 6.734 -11.031 -3.143 1 95.38 52 GLU B C 1
ATOM 1537 O O . GLU B 1 52 ? 7.621 -10.312 -2.672 1 95.38 52 GLU B O 1
ATOM 1542 N N . CYS B 1 53 ? 5.652 -10.57 -3.533 1 95.81 53 CYS B N 1
ATOM 1543 C CA . CYS B 1 53 ? 5.406 -9.172 -3.852 1 95.81 53 CYS B CA 1
ATOM 1544 C C . CYS B 1 53 ? 5.5 -8.305 -2.602 1 95.81 53 CYS B C 1
ATOM 1546 O O . CYS B 1 53 ? 6 -7.176 -2.658 1 95.81 53 CYS B O 1
ATOM 1548 N N . TRP B 1 54 ? 5.035 -8.734 -1.477 1 93.56 54 TRP B N 1
ATOM 1549 C CA . TRP B 1 54 ? 5.012 -7.926 -0.263 1 93.56 54 TRP B CA 1
ATOM 1550 C C . TRP B 1 54 ? 6.426 -7.594 0.197 1 93.56 54 TRP B C 1
ATOM 1552 O O . TRP B 1 54 ? 6.699 -6.469 0.629 1 93.56 54 TRP B O 1
ATOM 1562 N N . ASN B 1 55 ? 7.258 -8.602 0.093 1 92.5 55 ASN B N 1
ATOM 1563 C CA . ASN B 1 55 ? 8.648 -8.344 0.459 1 92.5 55 ASN B CA 1
ATOM 1564 C C . ASN B 1 55 ? 9.344 -7.441 -0.557 1 92.5 55 ASN B C 1
ATOM 1566 O O . ASN B 1 55 ? 10.109 -6.555 -0.182 1 92.5 55 ASN B O 1
ATOM 1570 N N . VAL B 1 56 ? 9.109 -7.699 -1.793 1 95.69 56 VAL B N 1
ATOM 1571 C CA . VAL B 1 56 ? 9.688 -6.867 -2.846 1 95.69 56 VAL B CA 1
ATOM 1572 C C . VAL B 1 56 ? 9.195 -5.43 -2.699 1 95.69 56 VAL B C 1
ATOM 1574 O O . VAL B 1 56 ? 9.992 -4.488 -2.744 1 95.69 56 VAL B O 1
ATOM 1577 N N . PHE B 1 57 ? 7.965 -5.262 -2.457 1 96.19 57 PHE B N 1
ATOM 1578 C CA . PHE B 1 57 ? 7.371 -3.947 -2.242 1 96.19 57 PHE B CA 1
ATOM 1579 C C . PHE B 1 57 ? 8.016 -3.25 -1.048 1 96.19 57 PHE B C 1
ATOM 1581 O O . PHE B 1 57 ? 8.383 -2.078 -1.133 1 96.19 57 PHE B O 1
ATOM 1588 N N . LYS B 1 58 ? 8.125 -3.92 0.038 1 94.12 58 LYS B N 1
ATOM 1589 C CA . LYS B 1 58 ? 8.672 -3.35 1.264 1 94.12 58 LYS B CA 1
ATOM 1590 C C . LYS B 1 58 ? 10.086 -2.818 1.035 1 94.12 58 LYS B C 1
ATOM 1592 O O . LYS B 1 58 ? 10.383 -1.668 1.36 1 94.12 58 LYS B O 1
ATOM 1597 N N . GLU B 1 59 ? 10.867 -3.631 0.364 1 94.56 59 GLU B N 1
ATOM 1598 C CA . GLU B 1 59 ? 12.289 -3.326 0.24 1 94.56 59 GLU B CA 1
ATOM 1599 C C . GLU B 1 59 ? 12.547 -2.334 -0.892 1 94.56 59 GLU B C 1
ATOM 1601 O O . GLU B 1 59 ? 13.391 -1.448 -0.768 1 94.56 59 GLU B O 1
ATOM 1606 N N . GLU B 1 60 ? 11.758 -2.412 -1.926 1 96.5 60 GLU B N 1
ATOM 1607 C CA . GLU B 1 60 ? 12.109 -1.656 -3.125 1 96.5 60 GLU B CA 1
ATOM 1608 C C . GLU B 1 60 ? 11.234 -0.414 -3.27 1 96.5 60 GLU B C 1
ATOM 1610 O O . GLU B 1 60 ? 11.555 0.491 -4.043 1 96.5 60 GLU B O 1
ATOM 1615 N N . SER B 1 61 ? 10.188 -0.389 -2.576 1 96.75 61 SER B N 1
ATOM 1616 C CA . SER B 1 61 ? 9.234 0.7 -2.779 1 96.75 61 SER B CA 1
ATOM 1617 C C . SER B 1 61 ? 8.969 1.448 -1.478 1 96.75 61 SER B C 1
ATOM 1619 O O . SER B 1 61 ? 9.273 2.639 -1.365 1 96.75 61 SER B O 1
ATOM 1621 N N . LEU B 1 62 ? 8.555 0.735 -0.461 1 96.06 62 LEU B N 1
ATOM 1622 C CA . LEU B 1 62 ? 8.094 1.377 0.766 1 96.06 62 LEU B CA 1
ATOM 1623 C C . LEU B 1 62 ? 9.258 2.033 1.505 1 96.06 62 LEU B C 1
ATOM 1625 O O . LEU B 1 62 ? 9.188 3.211 1.858 1 96.06 62 LEU B O 1
ATOM 1629 N N . PHE B 1 63 ? 10.344 1.315 1.716 1 96.44 63 PHE B N 1
ATOM 1630 C CA . PHE B 1 63 ? 11.438 1.844 2.521 1 96.44 63 PHE B CA 1
ATOM 1631 C C . PHE B 1 63 ? 12.07 3.049 1.842 1 96.44 63 PHE B C 1
ATOM 1633 O O . PHE B 1 63 ? 12.32 4.074 2.484 1 96.44 63 PHE B O 1
ATOM 1640 N N . PRO B 1 64 ? 12.289 2.965 0.515 1 97.38 64 PRO B N 1
ATOM 1641 C CA . PRO B 1 64 ? 12.797 4.172 -0.141 1 97.38 64 PRO B CA 1
ATOM 1642 C C . PRO B 1 64 ? 11.852 5.363 -0.004 1 97.38 64 PRO B C 1
ATOM 1644 O O . PRO B 1 64 ? 12.305 6.492 0.192 1 97.38 64 PRO B O 1
ATOM 1647 N N . LEU B 1 65 ? 10.602 5.156 -0.107 1 97.44 65 LEU B N 1
ATOM 1648 C CA . LEU B 1 65 ? 9.625 6.227 0.044 1 97.44 65 LEU B CA 1
ATOM 1649 C C . LEU B 1 65 ? 9.664 6.805 1.456 1 97.44 65 LEU B C 1
ATOM 1651 O O . LEU B 1 65 ? 9.633 8.023 1.635 1 97.44 65 LEU B O 1
ATOM 1655 N N . LEU B 1 66 ? 9.711 5.938 2.441 1 96.88 66 LEU B N 1
ATOM 1656 C CA . LEU B 1 66 ? 9.742 6.379 3.83 1 96.88 66 LEU B CA 1
ATOM 1657 C C . LEU B 1 66 ? 10.992 7.203 4.109 1 96.88 66 LEU B C 1
ATOM 1659 O O . LEU B 1 66 ? 10.945 8.18 4.859 1 96.88 66 LEU B O 1
ATOM 1663 N N . ARG B 1 67 ? 12.047 6.773 3.484 1 97.31 67 ARG B N 1
ATOM 1664 C CA . ARG B 1 67 ? 13.273 7.547 3.627 1 97.31 67 ARG B CA 1
ATOM 1665 C C . ARG B 1 67 ? 13.109 8.953 3.061 1 97.31 67 ARG B C 1
ATOM 1667 O O . ARG B 1 67 ? 13.547 9.93 3.666 1 97.31 67 ARG B O 1
ATOM 1674 N N . LYS B 1 68 ? 12.508 9.023 1.949 1 97.44 68 LYS B N 1
ATOM 1675 C CA . LYS B 1 68 ? 12.242 10.312 1.319 1 97.44 68 LYS B CA 1
ATOM 1676 C C . LYS B 1 68 ? 11.422 11.219 2.238 1 97.44 68 LYS B C 1
ATOM 1678 O O . LYS B 1 68 ? 11.773 12.383 2.449 1 97.44 68 LYS B O 1
ATOM 1683 N N . TYR B 1 69 ? 10.406 10.695 2.865 1 97.56 69 TYR B N 1
ATOM 1684 C CA . TYR B 1 69 ? 9.523 11.516 3.686 1 97.56 69 TYR B CA 1
ATOM 1685 C C . TYR B 1 69 ? 10.148 11.797 5.047 1 97.56 69 TYR B C 1
ATOM 1687 O O . TYR B 1 69 ? 9.852 12.82 5.672 1 97.56 69 TYR B O 1
ATOM 1695 N N . GLU B 1 70 ? 10.984 10.844 5.465 1 97 70 GLU B N 1
ATOM 1696 C CA . GLU B 1 70 ? 11.797 11.125 6.648 1 97 70 GLU B CA 1
ATOM 1697 C C . GLU B 1 70 ? 12.656 12.367 6.445 1 97 70 GLU B C 1
ATOM 1699 O O . GLU B 1 70 ? 12.742 13.219 7.332 1 97 70 GLU B O 1
ATOM 1704 N N . GLU B 1 71 ? 13.188 12.461 5.301 1 96.12 71 GLU B N 1
ATOM 1705 C CA . GLU B 1 71 ? 14.047 13.594 4.957 1 96.12 71 GLU B CA 1
ATOM 1706 C C . GLU B 1 71 ? 13.234 14.859 4.73 1 96.12 71 GLU B C 1
ATOM 1708 O O . GLU B 1 71 ? 13.633 15.945 5.152 1 96.12 71 GLU B O 1
ATOM 1713 N N . LEU B 1 72 ? 12.117 14.75 4.086 1 95.31 72 LEU B N 1
ATOM 1714 C CA . LEU B 1 72 ? 11.25 15.898 3.807 1 95.31 72 LEU B CA 1
ATOM 1715 C C . LEU B 1 72 ? 10.742 16.516 5.102 1 95.31 72 LEU B C 1
ATOM 1717 O O . LEU B 1 72 ? 10.602 17.734 5.195 1 95.31 72 LEU B O 1
ATOM 1721 N N . LEU B 1 73 ? 10.383 15.68 6.047 1 94.69 73 LEU B N 1
ATOM 1722 C CA . LEU B 1 73 ? 9.906 16.172 7.332 1 94.69 73 LEU B CA 1
ATOM 1723 C C . LEU B 1 73 ? 11.016 16.938 8.062 1 94.69 73 LEU B C 1
ATOM 1725 O O . LEU B 1 73 ? 10.773 18 8.625 1 94.69 73 LEU B O 1
ATOM 1729 N N . GLY B 1 74 ? 12.242 16.25 8 1 92.06 74 GLY B N 1
ATOM 1730 C CA . GLY B 1 74 ? 13.328 16.891 8.734 1 92.06 74 GLY B CA 1
ATOM 1731 C C . GLY B 1 74 ? 12.984 17.156 10.188 1 92.06 74 GLY B C 1
ATOM 1732 O O . GLY B 1 74 ? 12.547 16.25 10.906 1 92.06 74 GLY B O 1
ATOM 1733 N N . GLU B 1 75 ? 13.188 18.438 10.578 1 89.62 75 GLU B N 1
ATOM 1734 C CA . GLU B 1 75 ? 12.883 18.828 11.953 1 89.62 75 GLU B CA 1
ATOM 1735 C C . GLU B 1 75 ? 11.578 19.609 12.023 1 89.62 75 GLU B C 1
ATOM 1737 O O . GLU B 1 75 ? 11.25 20.172 13.07 1 89.62 75 GLU B O 1
ATOM 1742 N N . GLN B 1 76 ? 10.875 19.562 10.914 1 89.81 76 GLN B N 1
ATOM 1743 C CA . GLN B 1 76 ? 9.656 20.359 10.852 1 89.81 76 GLN B CA 1
ATOM 1744 C C . GLN B 1 76 ? 8.461 19.578 11.398 1 89.81 76 GLN B C 1
ATOM 1746 O O . GLN B 1 76 ? 8.414 18.359 11.297 1 89.81 76 GLN B O 1
ATOM 1751 N N . ARG B 1 77 ? 7.551 20.375 11.922 1 89.5 77 ARG B N 1
ATOM 1752 C CA . ARG B 1 77 ? 6.336 19.781 12.461 1 89.5 77 ARG B CA 1
ATOM 1753 C C . ARG B 1 77 ? 5.328 19.484 11.352 1 89.5 77 ARG B C 1
ATOM 1755 O O . ARG B 1 77 ? 4.586 18.5 11.422 1 89.5 77 ARG B O 1
ATOM 1762 N N . PHE B 1 78 ? 5.363 20.438 10.352 1 93.12 78 PHE B N 1
ATOM 1763 C CA . PHE B 1 78 ? 4.414 20.344 9.25 1 93.12 78 PHE B CA 1
ATOM 1764 C C . PHE B 1 78 ? 5.133 20.031 7.945 1 93.12 78 PHE B C 1
ATOM 1766 O O . PHE B 1 78 ? 6.273 20.453 7.738 1 93.12 78 PHE B O 1
ATOM 1773 N N . MET B 1 79 ? 4.453 19.344 7.074 1 95.25 79 MET B N 1
ATOM 1774 C CA . MET B 1 79 ? 5.043 19.016 5.781 1 95.25 79 MET B CA 1
ATOM 1775 C C . MET B 1 79 ? 5.262 20.266 4.949 1 95.25 79 MET B C 1
ATOM 1777 O O . MET B 1 79 ? 6.254 20.375 4.227 1 95.25 79 MET B O 1
ATOM 1781 N N . VAL B 1 80 ? 4.27 21.125 5.031 1 94.75 80 VAL B N 1
ATOM 1782 C CA . VAL B 1 80 ? 4.344 22.359 4.258 1 94.75 80 VAL B CA 1
ATOM 1783 C C . VAL B 1 80 ? 3.908 23.531 5.121 1 94.75 80 VAL B C 1
ATOM 1785 O O . VAL B 1 80 ? 2.852 23.5 5.758 1 94.75 80 VAL B O 1
ATOM 1788 N N . GLY B 1 81 ? 4.695 24.516 5.16 1 91.19 81 GLY B N 1
ATOM 1789 C CA . GLY B 1 81 ? 4.32 25.766 5.812 1 91.19 81 GLY B CA 1
ATOM 1790 C C . GLY B 1 81 ? 4.297 25.656 7.324 1 91.19 81 GLY B C 1
ATOM 1791 O O . GLY B 1 81 ? 5.184 25.047 7.926 1 91.19 81 GLY B O 1
ATOM 1792 N N . THR B 1 82 ? 3.205 26.391 7.922 1 91.56 82 THR B N 1
ATOM 1793 C CA . THR B 1 82 ? 3.178 26.531 9.375 1 91.56 82 THR B CA 1
ATOM 1794 C C . THR B 1 82 ? 1.892 25.953 9.953 1 91.56 82 THR B C 1
ATOM 1796 O O . THR B 1 82 ? 1.557 26.219 11.117 1 91.56 82 THR B O 1
ATOM 1799 N N . GLN B 1 83 ? 1.2 25.203 9.164 1 90.31 83 GLN B N 1
ATOM 1800 C CA . GLN B 1 83 ? -0.049 24.609 9.609 1 90.31 83 GLN B CA 1
ATOM 1801 C C . GLN B 1 83 ? -0.278 23.25 8.93 1 90.31 83 GLN B C 1
ATOM 1803 O O . GLN B 1 83 ? 0.307 22.969 7.883 1 90.31 83 GLN B O 1
ATOM 1808 N N . TYR B 1 84 ? -1.125 22.516 9.609 1 91.25 84 TYR B N 1
ATOM 1809 C CA . TYR B 1 84 ? -1.491 21.25 9 1 91.25 84 TYR B CA 1
ATOM 1810 C C . TYR B 1 84 ? -2.182 21.453 7.66 1 91.25 84 TYR B C 1
ATOM 1812 O O . TYR B 1 84 ? -3 22.375 7.512 1 91.25 84 TYR B O 1
ATOM 1820 N N . SER B 1 85 ? -1.767 20.656 6.754 1 93.38 85 SER B N 1
ATOM 1821 C CA . SER B 1 85 ? -2.354 20.719 5.418 1 93.38 85 SER B CA 1
ATOM 1822 C C . SER B 1 85 ? -2.682 19.312 4.898 1 93.38 85 SER B C 1
ATOM 1824 O O . SER B 1 85 ? -2.51 18.328 5.613 1 93.38 85 SER B O 1
ATOM 1826 N N . TRP B 1 86 ? -3.174 19.234 3.734 1 94.06 86 TRP B N 1
ATOM 1827 C CA . TRP B 1 86 ? -3.469 17.969 3.07 1 94.06 86 TRP B CA 1
ATOM 1828 C C . TRP B 1 86 ? -2.225 17.078 2.998 1 94.06 86 TRP B C 1
ATOM 1830 O O . TRP B 1 86 ? -2.314 15.859 3.109 1 94.06 86 TRP B O 1
ATOM 1840 N N . ALA B 1 87 ? -1.063 17.75 2.877 1 95.62 87 ALA B N 1
ATOM 1841 C CA . ALA B 1 87 ? 0.172 16.969 2.805 1 95.62 87 ALA B CA 1
ATOM 1842 C C . ALA B 1 87 ? 0.374 16.141 4.066 1 95.62 87 ALA B C 1
ATOM 1844 O O . ALA B 1 87 ? 0.808 14.984 3.998 1 95.62 87 ALA B O 1
ATOM 1845 N N . ASP B 1 88 ? -0.001 16.688 5.164 1 94.56 88 ASP B N 1
ATOM 1846 C CA . ASP B 1 88 ? 0.135 15.984 6.43 1 94.56 88 ASP B CA 1
ATOM 1847 C C . ASP B 1 88 ? -0.902 14.867 6.547 1 94.56 88 ASP B C 1
ATOM 1849 O O . A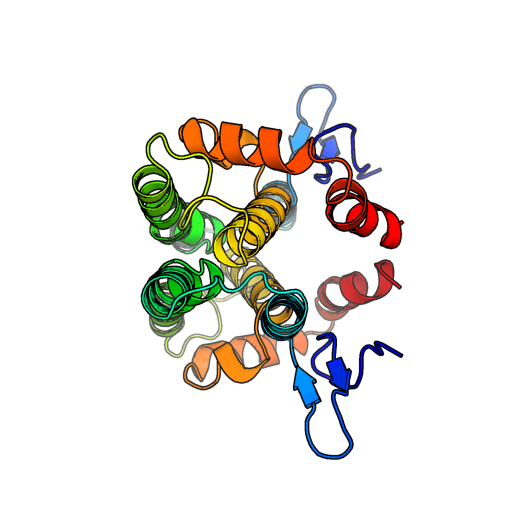SP B 1 88 ? -0.575 13.75 6.938 1 94.56 88 ASP B O 1
ATOM 1853 N N . ILE B 1 89 ? -2.09 15.164 6.207 1 91.56 89 ILE B N 1
ATOM 1854 C CA . ILE B 1 89 ? -3.203 14.234 6.324 1 91.56 89 ILE B CA 1
ATOM 1855 C C . ILE B 1 89 ? -2.975 13.039 5.395 1 91.56 89 ILE B C 1
ATOM 1857 O O . ILE B 1 89 ? -3.174 11.891 5.793 1 91.56 89 ILE B O 1
ATOM 1861 N N . ALA B 1 90 ? -2.553 13.328 4.211 1 93.62 90 ALA B N 1
ATOM 1862 C CA . ALA B 1 90 ? -2.273 12.266 3.244 1 93.62 90 ALA B CA 1
ATOM 1863 C C . ALA B 1 90 ? -1.179 11.336 3.754 1 93.62 90 ALA B C 1
ATOM 1865 O O . ALA B 1 90 ? -1.277 10.117 3.611 1 93.62 90 ALA B O 1
ATOM 1866 N N . LEU B 1 91 ? -0.169 11.906 4.355 1 95.31 91 LEU B N 1
ATOM 1867 C CA . LEU B 1 91 ? 0.945 11.109 4.852 1 95.31 91 LEU B CA 1
ATOM 1868 C C . LEU B 1 91 ? 0.504 10.219 6.012 1 95.31 91 LEU B C 1
ATOM 1870 O O . LEU B 1 91 ? 0.819 9.031 6.047 1 95.31 91 LEU B O 1
ATOM 1874 N N . ILE B 1 92 ? -0.236 10.797 6.914 1 91.44 92 ILE B N 1
ATOM 1875 C CA . ILE B 1 92 ? -0.676 10.016 8.062 1 91.44 92 ILE B CA 1
ATOM 1876 C C . ILE B 1 92 ? -1.6 8.891 7.605 1 91.44 92 ILE B C 1
ATOM 1878 O O . ILE B 1 92 ? -1.529 7.77 8.117 1 91.44 92 ILE B O 1
ATOM 1882 N N . GLU B 1 93 ? -2.5 9.18 6.727 1 87 93 GLU B N 1
ATOM 1883 C CA . GLU B 1 93 ? -3.398 8.156 6.199 1 87 93 GLU B CA 1
ATOM 1884 C C . GLU B 1 93 ? -2.619 7.027 5.531 1 87 93 GLU B C 1
ATOM 1886 O O . GLU B 1 93 ? -2.932 5.852 5.727 1 87 93 GLU B O 1
ATOM 1891 N N . PHE B 1 94 ? -1.633 7.379 4.762 1 92.44 94 PHE B N 1
ATOM 1892 C CA . PHE B 1 94 ? -0.775 6.41 4.09 1 92.44 94 PHE B CA 1
ATOM 1893 C C . PHE B 1 94 ? -0.061 5.523 5.102 1 92.44 94 PHE B C 1
ATOM 1895 O O . PHE B 1 94 ? -0.091 4.297 4.992 1 92.44 94 PHE B O 1
ATOM 1902 N N . LEU B 1 95 ? 0.516 6.102 6.102 1 91.62 95 LEU B N 1
ATOM 1903 C CA . LEU B 1 95 ? 1.266 5.367 7.113 1 91.62 95 LEU B CA 1
ATOM 1904 C C . LEU B 1 95 ? 0.346 4.449 7.914 1 91.62 95 LEU B C 1
ATOM 1906 O O . LEU B 1 95 ? 0.739 3.342 8.289 1 91.62 95 LEU B O 1
ATOM 1910 N N . THR B 1 96 ? -0.85 4.898 8.125 1 84.12 96 THR B N 1
ATOM 1911 C CA . THR B 1 96 ? -1.828 4.09 8.844 1 84.12 96 THR B CA 1
ATOM 1912 C C . THR B 1 96 ? -2.207 2.854 8.031 1 84.12 96 THR B C 1
ATOM 1914 O O . THR B 1 96 ? -2.35 1.761 8.586 1 84.12 96 THR B O 1
ATOM 1917 N N . ARG B 1 97 ? -2.34 2.996 6.82 1 84.19 97 ARG B N 1
ATOM 1918 C CA . ARG B 1 97 ? -2.641 1.865 5.949 1 84.19 97 ARG B CA 1
ATOM 1919 C C . ARG B 1 97 ? -1.48 0.875 5.914 1 84.19 97 ARG B C 1
ATOM 1921 O O . ARG B 1 97 ? -1.693 -0.339 5.922 1 84.19 97 ARG B O 1
ATOM 1928 N N . CYS B 1 98 ? -0.261 1.388 5.871 1 88.56 98 CYS B N 1
ATOM 1929 C CA . CYS B 1 98 ? 0.912 0.521 5.875 1 88.56 98 CYS B CA 1
ATOM 1930 C C . CYS B 1 98 ? 0.986 -0.285 7.168 1 88.56 98 CYS B C 1
ATOM 1932 O O . CYS B 1 98 ? 1.411 -1.442 7.16 1 88.56 98 CYS B O 1
ATOM 1934 N N . GLN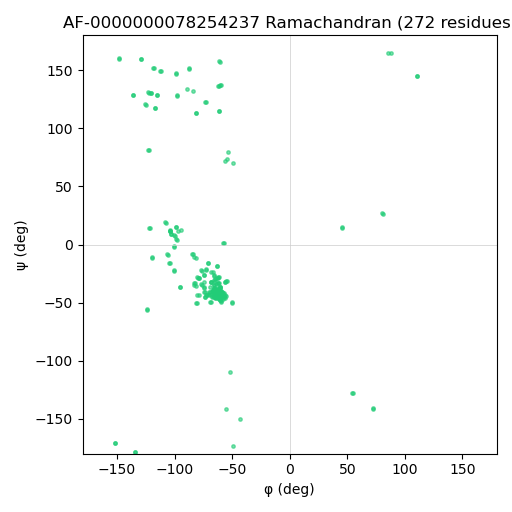 B 1 99 ? 0.538 0.286 8.211 1 81.31 99 GLN B N 1
ATOM 1935 C CA . GLN B 1 99 ? 0.56 -0.378 9.508 1 81.31 99 GLN B CA 1
ATOM 1936 C C . GLN B 1 99 ? -0.37 -1.588 9.523 1 81.31 99 GLN B C 1
ATOM 1938 O O . GLN B 1 99 ? -0.122 -2.559 10.242 1 81.31 99 GLN B O 1
ATOM 1943 N N . GLN B 1 100 ? -1.35 -1.559 8.711 1 75.75 100 GLN B N 1
ATOM 1944 C CA . GLN B 1 100 ? -2.293 -2.668 8.625 1 75.75 100 GLN B CA 1
ATOM 1945 C C . GLN B 1 100 ? -1.698 -3.832 7.836 1 75.75 100 GLN B C 1
ATOM 1947 O O . GLN B 1 100 ? -2.166 -4.969 7.945 1 75.75 100 GLN B O 1
ATOM 1952 N N . CYS B 1 101 ? -0.764 -3.525 7.055 1 78.94 101 CYS B N 1
ATOM 1953 C CA . CYS B 1 101 ? -0.172 -4.551 6.203 1 78.94 101 CYS B CA 1
ATOM 1954 C C . CYS B 1 101 ? 1.076 -5.141 6.848 1 78.94 101 CYS B C 1
ATOM 1956 O O . CYS B 1 101 ? 1.39 -6.316 6.641 1 78.94 101 CYS B O 1
ATOM 1958 N N . TYR B 1 102 ? 1.734 -4.215 7.48 1 79.06 102 TYR B N 1
ATOM 1959 C CA . TYR B 1 102 ? 2.994 -4.633 8.086 1 79.06 102 TYR B CA 1
ATOM 1960 C C . TYR B 1 102 ? 2.959 -4.449 9.602 1 79.06 102 TYR B C 1
ATOM 1962 O O . TYR B 1 102 ? 2.121 -3.713 10.117 1 79.06 102 TYR B O 1
ATOM 1970 N N . ASP B 1 103 ? 3.693 -5.238 10.289 1 70.38 103 ASP B N 1
ATOM 1971 C CA . ASP B 1 103 ? 3.748 -5.055 11.742 1 70.38 103 ASP B CA 1
ATOM 1972 C C . ASP B 1 103 ? 4.289 -3.674 12.102 1 70.38 103 ASP B C 1
ATOM 1974 O O . ASP B 1 103 ? 4.789 -2.953 11.234 1 70.38 103 ASP B O 1
ATOM 1978 N N . SER B 1 104 ? 3.988 -3.215 13.25 1 63.75 104 SER B N 1
ATOM 1979 C CA . SER B 1 104 ? 4.301 -1.872 13.727 1 63.75 104 SER B CA 1
ATOM 1980 C C . SER B 1 104 ? 5.801 -1.6 13.672 1 63.75 104 SER B C 1
ATOM 1982 O O . SER B 1 104 ? 6.234 -0.46 13.844 1 63.75 104 SER B O 1
ATOM 1984 N N . PHE B 1 105 ? 6.512 -2.555 13.211 1 76.62 105 PHE B N 1
ATOM 1985 C CA . PHE B 1 105 ? 7.957 -2.367 13.273 1 76.62 105 PHE B CA 1
ATOM 1986 C C . PHE B 1 105 ? 8.492 -1.867 11.938 1 76.62 105 PHE B C 1
ATOM 1988 O O . PHE B 1 105 ? 9.688 -1.571 11.812 1 76.62 105 PHE B O 1
ATOM 1995 N N . TYR B 1 106 ? 7.625 -1.614 11.008 1 82.38 106 TYR B N 1
ATOM 1996 C CA . TYR B 1 106 ? 8.109 -1.178 9.703 1 82.38 106 TYR B CA 1
ATOM 1997 C C . TYR B 1 106 ? 8.664 0.242 9.773 1 82.38 106 TYR B C 1
ATOM 1999 O O . TYR B 1 106 ? 9.469 0.644 8.938 1 82.38 106 TYR B O 1
ATOM 2007 N N . LEU B 1 107 ? 8.328 0.995 10.875 1 89.94 107 LEU B N 1
ATOM 2008 C CA . LEU B 1 107 ? 8.805 2.363 11.039 1 89.94 107 LEU B CA 1
ATOM 2009 C C . LEU B 1 107 ? 9.945 2.426 12.047 1 89.94 107 LEU B C 1
ATOM 2011 O O . LEU B 1 107 ? 10.359 3.514 12.453 1 89.94 107 LEU B O 1
ATOM 2015 N N . ALA B 1 108 ? 10.445 1.282 12.461 1 88.75 108 ALA B N 1
ATOM 2016 C CA . ALA B 1 108 ? 11.414 1.214 13.555 1 88.75 108 ALA B CA 1
ATOM 2017 C C . ALA B 1 108 ? 12.625 2.102 13.273 1 88.75 108 ALA B C 1
ATOM 2019 O O . ALA B 1 108 ? 13.172 2.719 14.188 1 88.75 108 ALA B O 1
ATOM 2020 N N . HIS B 1 109 ? 13.008 2.287 12.031 1 91.69 109 HIS B N 1
ATOM 2021 C CA . HIS B 1 109 ? 14.219 3.018 11.695 1 91.69 109 HIS B CA 1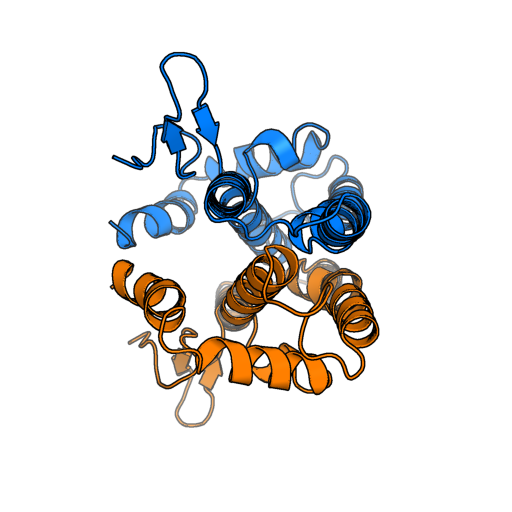
ATOM 2022 C C . HIS B 1 109 ? 13.898 4.418 11.188 1 91.69 109 HIS B C 1
ATOM 2024 O O . HIS B 1 109 ? 14.773 5.102 10.641 1 91.69 109 HIS B O 1
ATOM 2030 N N . PHE B 1 110 ? 12.688 4.816 11.352 1 95.5 110 PHE B N 1
ATOM 2031 C CA . PHE B 1 110 ? 12.234 6.129 10.906 1 95.5 110 PHE B CA 1
ATOM 2032 C C . PHE B 1 110 ? 11.656 6.926 12.07 1 95.5 110 PHE B C 1
ATOM 2034 O O . PHE B 1 110 ? 10.438 7.059 12.188 1 95.5 110 PHE B O 1
ATOM 2041 N N . GLU B 1 111 ? 12.555 7.492 12.781 1 94.69 111 GLU B N 1
ATOM 2042 C CA . GLU B 1 111 ? 12.188 8.133 14.039 1 94.69 111 GLU B CA 1
ATOM 2043 C C . GLU B 1 111 ? 11.289 9.336 13.805 1 94.69 111 GLU B C 1
ATOM 2045 O O . GLU B 1 111 ? 10.32 9.547 14.547 1 94.69 111 GLU B O 1
ATOM 2050 N N . ARG B 1 112 ? 11.617 10.133 12.852 1 95.75 112 ARG B N 1
ATOM 2051 C CA . ARG B 1 112 ? 10.828 11.336 12.602 1 95.75 112 ARG B CA 1
ATOM 2052 C C . ARG B 1 112 ? 9.414 10.977 12.148 1 95.75 112 ARG B C 1
ATOM 2054 O O . ARG B 1 112 ? 8.445 11.633 12.547 1 95.75 112 ARG B O 1
ATOM 2061 N N . LEU B 1 113 ? 9.312 9.977 11.367 1 95.5 113 LEU B N 1
ATOM 2062 C CA . LEU B 1 113 ? 7.992 9.523 10.938 1 95.5 113 LEU B CA 1
ATOM 2063 C C . LEU B 1 113 ? 7.199 8.953 12.102 1 95.5 113 LEU B C 1
ATOM 2065 O O . LEU B 1 113 ? 5.988 9.156 12.195 1 95.5 113 LEU B O 1
ATOM 2069 N N . ARG B 1 114 ? 7.875 8.227 12.945 1 92.81 114 ARG B N 1
ATOM 2070 C CA . ARG B 1 114 ? 7.203 7.695 14.125 1 92.81 114 ARG B CA 1
ATOM 2071 C C . ARG B 1 114 ? 6.664 8.82 15 1 92.81 114 ARG B C 1
ATOM 2073 O O . ARG B 1 114 ? 5.52 8.766 15.453 1 92.81 114 ARG B O 1
ATOM 2080 N N . THR B 1 115 ? 7.473 9.773 15.203 1 93.25 115 THR B N 1
ATOM 2081 C CA . THR B 1 115 ? 7.07 10.93 15.992 1 93.25 115 THR B CA 1
ATOM 2082 C C . THR B 1 115 ? 5.906 11.656 15.328 1 93.25 115 THR B C 1
ATOM 2084 O O . THR B 1 115 ? 4.957 12.07 16 1 93.25 115 THR B O 1
ATOM 2087 N N . PHE B 1 116 ? 6 11.797 14.055 1 94 116 PHE B N 1
ATOM 2088 C CA . PHE B 1 116 ? 4.941 12.422 13.273 1 94 116 PHE B CA 1
ATOM 2089 C C . PHE B 1 116 ? 3.613 11.711 13.5 1 94 116 PHE B C 1
ATOM 2091 O O . PHE B 1 116 ? 2.59 12.359 13.734 1 94 116 PHE B O 1
ATOM 2098 N N . CYS B 1 117 ? 3.631 10.438 13.5 1 89.88 117 CYS B N 1
ATOM 2099 C CA . CYS B 1 117 ? 2.43 9.641 13.719 1 89.88 117 CYS B CA 1
ATOM 2100 C C . CYS B 1 117 ? 1.9 9.844 15.141 1 89.88 117 CYS B C 1
ATOM 2102 O O . CYS B 1 117 ? 0.699 10.023 15.336 1 89.88 117 CYS B O 1
A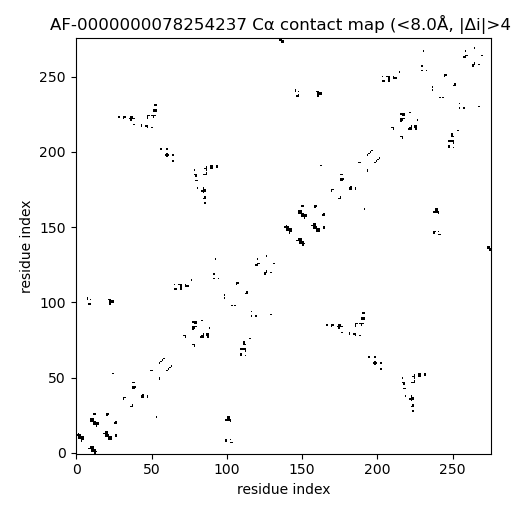TOM 2104 N N . GLN B 1 118 ? 2.742 9.805 16.031 1 88.38 118 GLN B N 1
ATOM 2105 C CA . GLN B 1 118 ? 2.352 9.945 17.438 1 88.38 118 GLN B CA 1
ATOM 2106 C C . GLN B 1 118 ? 1.699 11.297 17.688 1 88.38 118 GLN B C 1
ATOM 2108 O O . GLN B 1 118 ? 0.663 11.383 18.359 1 88.38 118 GLN B O 1
ATOM 2113 N N . VAL B 1 119 ? 2.289 12.336 17.188 1 88.94 119 VAL B N 1
ATOM 2114 C CA . VAL B 1 119 ? 1.797 13.695 17.391 1 88.94 119 VAL B CA 1
ATOM 2115 C C . VAL B 1 119 ? 0.438 13.859 16.703 1 88.94 119 VAL B C 1
ATOM 2117 O O . VAL B 1 119 ? -0.501 14.391 17.297 1 88.94 119 VAL B O 1
ATOM 2120 N N . PHE B 1 120 ? 0.328 13.383 15.531 1 86.56 120 PHE B N 1
ATOM 2121 C CA . PHE B 1 120 ? -0.912 13.531 14.773 1 86.56 120 PHE B CA 1
ATOM 2122 C C . PHE B 1 120 ? -2.049 12.773 15.445 1 86.56 120 PHE B C 1
ATOM 2124 O O . PHE B 1 120 ? -3.182 13.25 15.5 1 86.56 120 PHE B O 1
ATOM 2131 N N . GLU B 1 121 ? -1.789 11.586 15.938 1 79.75 121 GLU B N 1
ATOM 2132 C CA . GLU B 1 121 ? -2.795 10.742 16.578 1 79.75 121 GLU B CA 1
ATOM 2133 C C . GLU B 1 121 ? -3.256 11.352 17.906 1 79.75 121 GLU B C 1
ATOM 2135 O O . GLU B 1 121 ? -4.348 11.039 18.391 1 79.75 121 GLU B O 1
ATOM 2140 N N . SER B 1 122 ? -2.473 12.125 18.453 1 83.12 122 SER B N 1
ATOM 2141 C CA . SER B 1 122 ? -2.789 12.742 19.734 1 83.12 122 SER B CA 1
ATOM 2142 C C . SER B 1 122 ? -3.637 14 19.547 1 83.12 122 SER B C 1
ATOM 2144 O O . SER B 1 122 ? -4.184 14.539 20.516 1 83.12 122 SER B O 1
ATOM 2146 N N . LEU B 1 123 ? -3.785 14.383 18.312 1 81.75 123 LEU B N 1
ATOM 2147 C CA . LEU B 1 123 ? -4.555 15.594 18.062 1 81.75 123 LEU B CA 1
ATOM 2148 C C . LEU B 1 123 ? -6.047 15.344 18.281 1 81.75 123 LEU B C 1
ATOM 2150 O O . LEU B 1 123 ? -6.59 14.344 17.797 1 81.75 123 LEU B O 1
ATOM 2154 N N . PRO B 1 124 ? -6.75 16.078 19.172 1 70.81 124 PRO B N 1
ATOM 2155 C CA . PRO B 1 124 ? -8.148 15.867 19.562 1 70.81 124 PRO B CA 1
ATOM 2156 C C . PRO B 1 124 ? -9.078 15.734 18.344 1 70.81 124 PRO B C 1
ATOM 2158 O O . PRO B 1 124 ? -10.008 14.922 18.375 1 70.81 124 PRO B O 1
ATOM 2161 N N . HIS B 1 125 ? -9.125 16.547 17.359 1 62.72 125 HIS B N 1
ATOM 2162 C CA . HIS B 1 125 ? -10.125 16.578 16.297 1 62.72 125 HIS B CA 1
ATOM 2163 C C . HIS B 1 125 ? -9.82 15.547 15.219 1 62.72 125 HIS B C 1
ATOM 2165 O O . HIS B 1 125 ? -10.672 15.25 14.383 1 62.72 125 HIS B O 1
ATOM 2171 N N . ILE B 1 126 ? -8.758 14.992 15.211 1 59.66 126 ILE B N 1
ATOM 2172 C CA . ILE B 1 126 ? -8.359 14.078 14.148 1 59.66 126 ILE B CA 1
ATOM 2173 C C . ILE B 1 126 ? -8.555 12.633 14.609 1 59.66 126 ILE B C 1
ATOM 2175 O O . ILE B 1 126 ? -8.859 11.758 13.797 1 59.66 126 ILE B O 1
ATOM 2179 N N . ARG B 1 127 ? -8.586 12.477 15.875 1 52.41 127 ARG B N 1
ATOM 2180 C CA . ARG B 1 127 ? -8.609 11.148 16.484 1 52.41 127 ARG B CA 1
ATOM 2181 C C . ARG B 1 127 ? -9.859 10.383 16.078 1 52.41 127 ARG B C 1
ATOM 2183 O O . ARG B 1 127 ? -9.789 9.203 15.727 1 52.41 127 ARG B O 1
ATOM 2190 N N . PRO B 1 128 ? -10.906 11.047 16.094 1 47.75 128 PRO B N 1
ATOM 2191 C CA . PRO B 1 128 ? -12.109 10.289 15.734 1 47.75 128 PRO B CA 1
ATOM 2192 C C . PRO B 1 128 ? -12.086 9.789 14.289 1 47.75 128 PRO B C 1
ATOM 2194 O O . PRO B 1 128 ? -12.664 8.742 13.984 1 47.75 128 PRO B O 1
ATOM 2197 N N . TYR B 1 129 ? -11.492 10.5 13.477 1 48.88 129 TYR B N 1
ATOM 2198 C CA . TYR B 1 129 ? -11.508 10.164 12.055 1 48.88 129 TYR B CA 1
ATOM 2199 C C . TYR B 1 129 ? -10.602 8.977 11.766 1 48.88 129 TYR B C 1
ATOM 2201 O O . TYR B 1 129 ? -10.922 8.133 10.93 1 48.88 129 TYR B O 1
ATOM 2209 N N . ILE B 1 130 ? -9.547 8.961 12.438 1 49.16 130 ILE B N 1
ATOM 2210 C CA . ILE B 1 130 ? -8.594 7.883 12.211 1 49.16 130 ILE B CA 1
ATOM 2211 C C . ILE B 1 130 ? -9.062 6.621 12.93 1 49.16 130 ILE B C 1
ATOM 2213 O O . ILE B 1 130 ? -9 5.523 12.375 1 49.16 130 ILE B O 1
ATOM 2217 N N . GLN B 1 131 ? -9.508 6.781 14.133 1 44.06 131 GLN B N 1
ATOM 2218 C CA . GLN B 1 131 ? -9.891 5.66 14.984 1 44.06 131 GLN B CA 1
ATOM 2219 C C . GLN B 1 131 ? -11.25 5.098 14.57 1 44.06 131 GLN B C 1
ATOM 2221 O O . GLN B 1 131 ? -11.523 3.91 14.766 1 44.06 131 GLN B O 1
ATOM 2226 N N . GLY B 1 132 ? -12.039 5.961 14.164 1 42.22 132 GLY B N 1
ATOM 2227 C CA . GLY B 1 132 ? -13.359 5.457 13.82 1 42.22 132 GLY B CA 1
ATOM 2228 C C . GLY B 1 132 ? -13.336 4.445 12.688 1 42.22 132 GLY B C 1
ATOM 2229 O O . GLY B 1 132 ? -14.344 3.787 12.422 1 42.22 132 GLY B O 1
ATOM 2230 N N . ARG B 1 133 ? -12.43 4.59 11.898 1 42.75 133 ARG B N 1
ATOM 2231 C CA . ARG B 1 133 ? -12.375 3.604 10.828 1 42.75 133 ARG B CA 1
ATOM 2232 C C . ARG B 1 133 ? -12.094 2.211 11.383 1 42.75 133 ARG B C 1
ATOM 2234 O O . ARG B 1 133 ? -12.367 1.208 10.719 1 42.75 133 ARG B O 1
ATOM 2241 N N . SER B 1 134 ? -11.43 2.178 12.406 1 38.53 134 SER B N 1
ATOM 2242 C CA . SER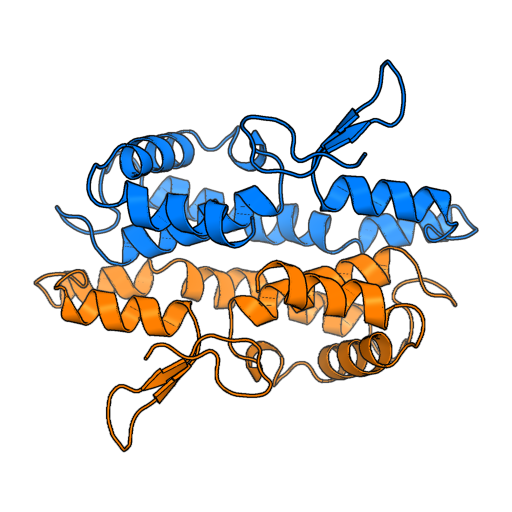 B 1 134 ? -11.164 0.86 12.977 1 38.53 134 SER B CA 1
ATOM 2243 C C . SER B 1 134 ? -12.453 0.156 13.367 1 38.53 134 SER B C 1
ATOM 2245 O O . SER B 1 134 ? -12.547 -1.072 13.305 1 38.53 134 SER B O 1
ATOM 2247 N N . ASP B 1 135 ? -13.398 0.944 13.773 1 35.66 135 ASP B N 1
ATOM 2248 C CA . ASP B 1 135 ? -14.57 0.317 14.383 1 35.66 135 ASP B CA 1
ATOM 2249 C C . ASP B 1 135 ? -15.516 -0.234 13.32 1 35.66 135 ASP B C 1
ATOM 2251 O O . ASP B 1 135 ? -16.391 -1.037 13.625 1 35.66 135 ASP B O 1
ATOM 2255 N N . SER B 1 136 ? -15.516 0.355 12.18 1 34.69 136 SER B N 1
ATOM 2256 C CA . SER B 1 136 ? -16.625 -0.113 11.352 1 34.69 136 SER B CA 1
ATOM 2257 C C . SER B 1 136 ? -16.375 -1.528 10.844 1 34.69 136 SER B C 1
ATOM 2259 O O . SER B 1 136 ? -17.203 -2.092 10.125 1 34.69 136 SER B O 1
ATOM 2261 N N . PHE B 1 137 ? -15.242 -1.928 10.828 1 30.45 137 PHE B N 1
ATOM 2262 C CA . PHE B 1 137 ? -15.273 -3.348 10.492 1 30.45 137 PHE B CA 1
ATOM 2263 C C . PHE B 1 137 ? -15.875 -4.156 11.633 1 30.45 137 PHE B C 1
ATOM 2265 O O . PHE B 1 137 ? -16.203 -5.332 11.461 1 30.45 137 PHE B O 1
ATOM 2272 N N . PHE B 1 138 ? -15.609 -3.793 12.766 1 23.44 138 PHE B N 1
ATOM 2273 C CA . PHE B 1 138 ? -16.266 -4.637 13.758 1 23.44 138 PHE B CA 1
ATOM 2274 C C . PHE B 1 138 ? -17.688 -4.148 14.031 1 23.44 138 PHE B C 1
ATOM 2276 O O . PHE B 1 138 ? -17.938 -2.945 14.023 1 23.44 138 PHE B O 1
#